Protein AF-0000000070552015 (afdb_homodimer)

Solvent-accessible surface area (backbone atoms only — not comparable to full-atom values): 17081 Å² total; per-residue (Å²): 136,85,77,78,70,86,67,58,88,32,48,50,52,71,67,56,37,51,50,48,53,64,68,47,62,56,29,39,39,27,28,49,36,72,95,73,20,24,38,51,44,77,40,58,57,32,58,40,73,91,78,48,32,37,33,35,71,44,55,74,62,53,70,65,40,52,22,45,71,73,41,35,40,26,18,40,25,37,62,54,74,56,49,62,53,89,99,48,88,52,50,35,23,41,36,32,38,33,36,27,40,45,44,76,55,77,54,63,74,57,40,56,53,52,50,49,54,39,41,59,75,72,47,92,45,70,68,58,43,54,53,46,47,74,73,41,47,90,64,46,34,45,35,38,30,44,61,74,44,75,49,25,34,53,44,71,75,118,135,87,77,79,70,85,67,58,88,31,48,50,50,71,68,57,36,50,51,48,53,64,67,48,63,56,30,39,39,28,29,48,38,70,95,72,21,23,38,50,45,78,39,60,57,32,58,40,73,92,76,49,32,39,34,36,71,42,56,75,62,55,71,67,41,53,21,44,72,74,42,34,39,26,17,40,26,37,64,54,74,55,50,62,51,91,98,48,89,52,50,36,23,40,35,31,39,32,35,27,41,46,44,76,55,76,55,64,74,58,39,54,52,52,49,48,54,40,42,58,75,70,46,92,43,70,68,57,44,53,53,45,47,73,71,42,48,91,65,46,34,45,34,36,29,45,62,74,45,76,51,26,34,52,43,70,76,115

pLDDT: mean 93.59, std 5.69, range [68.31, 98.88]

Structure (mmCIF, N/CA/C/O backbone):
data_AF-0000000070552015-model_v1
#
loop_
_entity.id
_entity.type
_entity.pdbx_description
1 polymer "Pyridoxamine 5'-phosphate oxidase family protein"
#
loop_
_atom_site.group_PDB
_atom_site.id
_atom_site.type_symbol
_atom_site.label_atom_id
_atom_site.label_alt_id
_atom_site.label_comp_id
_atom_site.label_asym_id
_atom_site.label_entity_id
_atom_site.label_seq_id
_atom_site.pdbx_PDB_ins_code
_atom_site.Cartn_x
_atom_site.Cartn_y
_atom_site.Cartn_z
_atom_site.occupancy
_atom_site.B_iso_or_equiv
_atom_site.auth_seq_id
_atom_site.auth_comp_id
_atom_site.auth_asym_id
_atom_site.auth_atom_id
_atom_site.pdbx_PDB_model_num
ATOM 1 N N . MET A 1 1 ? -17.578 6.605 -12.617 1 68.88 1 MET A N 1
ATOM 2 C CA . MET A 1 1 ? -18.078 6.316 -11.273 1 68.88 1 MET A CA 1
ATOM 3 C C . MET A 1 1 ? -17.312 5.16 -10.648 1 68.88 1 MET A C 1
ATOM 5 O O . MET A 1 1 ? -16.609 4.426 -11.344 1 68.88 1 MET A O 1
ATOM 9 N N . PH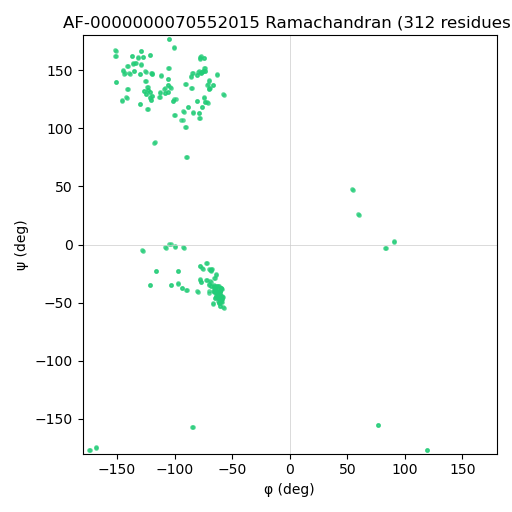E A 1 2 ? -17.141 5.137 -9.219 1 83.69 2 PHE A N 1
ATOM 10 C CA . PHE A 1 2 ? -16.438 4.09 -8.477 1 83.69 2 PHE A CA 1
ATOM 11 C C . PHE A 1 2 ? -17.266 2.801 -8.469 1 83.69 2 PHE A C 1
ATOM 13 O O . PHE A 1 2 ? -18.484 2.836 -8.312 1 83.69 2 PHE A O 1
ATOM 20 N N . ARG A 1 3 ? -16.719 1.767 -8.641 1 86.31 3 ARG A N 1
ATOM 21 C CA . ARG A 1 3 ? -17.344 0.46 -8.82 1 86.31 3 ARG A CA 1
ATOM 22 C C . ARG A 1 3 ? -17.891 -0.071 -7.492 1 86.31 3 ARG A C 1
ATOM 24 O O . ARG A 1 3 ? -17.344 0.226 -6.43 1 86.31 3 ARG A O 1
ATOM 31 N N . GLU A 1 4 ? -18.922 -0.879 -7.719 1 84.06 4 GLU A N 1
ATOM 32 C CA . GLU A 1 4 ? -19.359 -1.652 -6.562 1 84.06 4 GLU A CA 1
ATOM 33 C C . GLU A 1 4 ? -18.422 -2.818 -6.281 1 84.06 4 GLU A C 1
ATOM 35 O O . GLU A 1 4 ? -17.859 -3.412 -7.207 1 84.06 4 GLU A O 1
ATOM 40 N N . MET A 1 5 ? -18.359 -3.111 -4.984 1 86 5 MET A N 1
ATOM 41 C CA . MET A 1 5 ? -17.5 -4.227 -4.586 1 86 5 MET A CA 1
ATOM 42 C C . MET A 1 5 ? -18.094 -5.555 -5.047 1 86 5 MET A C 1
ATOM 44 O O . MET A 1 5 ? -19.266 -5.824 -4.828 1 86 5 MET A O 1
ATOM 48 N N . ARG A 1 6 ? -17.266 -6.449 -5.652 1 78.19 6 ARG A N 1
ATOM 49 C CA . ARG A 1 6 ? -17.719 -7.742 -6.168 1 78.19 6 ARG A CA 1
ATOM 50 C C . ARG A 1 6 ? -18.156 -8.664 -5.031 1 78.19 6 ARG A C 1
ATOM 52 O O . ARG A 1 6 ? -19.234 -9.242 -5.078 1 78.19 6 ARG A O 1
ATOM 59 N N . ARG A 1 7 ? -17.266 -8.812 -3.965 1 82.5 7 ARG A N 1
ATOM 60 C CA . ARG A 1 7 ? -17.578 -9.648 -2.811 1 82.5 7 ARG A CA 1
ATOM 61 C C . ARG A 1 7 ? -18.281 -8.836 -1.724 1 82.5 7 ARG A C 1
ATOM 63 O O . ARG A 1 7 ? -17.734 -8.633 -0.643 1 82.5 7 ARG A O 1
ATOM 70 N N . PHE A 1 8 ? -19.531 -8.516 -1.883 1 83.5 8 PHE A N 1
ATOM 71 C CA . PHE A 1 8 ? -20.266 -7.547 -1.072 1 83.5 8 PHE A CA 1
ATOM 72 C C . PHE A 1 8 ? -20.469 -8.07 0.344 1 83.5 8 PHE A C 1
ATOM 74 O O . PHE A 1 8 ? -20.594 -7.289 1.289 1 83.5 8 PHE A O 1
ATOM 81 N N . LYS A 1 9 ? -20.375 -9.336 0.481 1 83.94 9 LYS A N 1
ATOM 82 C CA . LYS A 1 9 ? -20.547 -9.906 1.812 1 83.94 9 LYS A CA 1
ATOM 83 C C . LYS A 1 9 ? -19.344 -9.602 2.703 1 83.94 9 LYS A C 1
ATOM 85 O O . LYS A 1 9 ? -19.438 -9.688 3.93 1 83.94 9 LYS A O 1
ATOM 90 N N . GLN A 1 10 ? -18.281 -9.203 2.078 1 89.81 10 GLN A N 1
ATOM 91 C CA . GLN A 1 10 ? -17.062 -8.906 2.812 1 89.81 10 GLN A CA 1
ATOM 92 C C . GLN A 1 10 ? -16.906 -7.402 3.043 1 89.81 10 GLN A C 1
ATOM 94 O O . GLN A 1 10 ? -15.961 -6.961 3.688 1 89.81 10 GLN A O 1
ATOM 99 N N . GLN A 1 11 ? -17.859 -6.664 2.508 1 93.38 11 GLN A N 1
ATOM 100 C CA . GLN A 1 11 ? -17.781 -5.219 2.691 1 93.38 11 GLN A CA 1
ATOM 101 C C . GLN A 1 11 ? -18.047 -4.836 4.145 1 93.38 11 GLN A C 1
ATOM 103 O O . GLN A 1 11 ? -18.984 -5.348 4.77 1 93.38 11 GLN A O 1
ATOM 108 N N . ILE A 1 12 ? -17.266 -4 4.648 1 94.69 12 ILE A N 1
ATOM 109 C CA . ILE A 1 12 ? -17.453 -3.547 6.02 1 94.69 12 ILE A CA 1
ATOM 110 C C . ILE A 1 12 ? -18.141 -2.186 6.02 1 94.69 12 ILE A C 1
ATOM 112 O O . ILE A 1 12 ? -18.25 -1.532 4.977 1 94.69 12 ILE A O 1
ATOM 116 N N . THR A 1 13 ? -18.578 -1.752 7.172 1 95.75 13 THR A N 1
ATOM 117 C CA . THR A 1 13 ? -19.344 -0.517 7.289 1 95.75 13 THR A CA 1
ATOM 118 C C . THR A 1 13 ? -18.438 0.7 7.199 1 95.75 13 THR A C 1
ATOM 120 O O . THR A 1 13 ? -17.219 0.585 7.398 1 95.75 13 THR A O 1
ATOM 123 N N . THR A 1 14 ? -19.062 1.817 6.922 1 96.12 14 THR A N 1
ATOM 124 C CA . THR A 1 14 ? -18.328 3.072 6.887 1 96.12 14 THR A CA 1
ATOM 125 C C . THR A 1 14 ? -17.672 3.357 8.234 1 96.12 14 THR A C 1
ATOM 127 O O . THR A 1 14 ? -16.547 3.859 8.297 1 96.12 14 THR A O 1
ATOM 130 N N . GLU A 1 15 ? -18.406 2.998 9.273 1 97.12 15 GLU A N 1
ATOM 131 C CA . GLU A 1 15 ? -17.875 3.221 10.617 1 97.12 15 GLU A CA 1
ATOM 132 C C . GLU A 1 15 ? -16.625 2.369 10.867 1 97.12 15 GLU A C 1
ATOM 134 O O . GLU A 1 15 ? -15.672 2.832 11.484 1 97.12 15 GLU A O 1
ATOM 139 N N . GLU A 1 16 ? -16.656 1.18 10.422 1 96.81 16 GLU A N 1
ATOM 140 C CA . GLU A 1 16 ? -15.492 0.305 10.539 1 96.81 16 GLU A CA 1
ATOM 141 C C . GLU A 1 16 ? -14.32 0.826 9.711 1 96.81 16 GLU A C 1
ATOM 143 O O . GLU A 1 16 ? -13.164 0.738 10.141 1 96.81 16 GLU A O 1
ATOM 148 N N . CYS A 1 17 ? -14.625 1.349 8.547 1 97.88 17 CYS A N 1
ATOM 149 C CA . CYS A 1 17 ? -13.594 1.96 7.727 1 97.88 17 CYS A CA 1
ATOM 150 C C . CYS A 1 17 ? -12.906 3.104 8.469 1 97.88 17 CYS A C 1
ATOM 152 O O . CYS A 1 17 ? -11.68 3.184 8.492 1 97.88 17 CYS A O 1
ATOM 154 N N . LYS A 1 18 ? -13.719 3.939 9.062 1 98.12 18 LYS A N 1
ATOM 155 C CA . LYS A 1 18 ? -13.195 5.082 9.805 1 98.12 18 LYS A CA 1
ATOM 156 C C . LYS A 1 18 ? -12.312 4.625 10.961 1 98.12 18 LYS A C 1
ATOM 158 O O . LYS A 1 18 ? -11.273 5.238 11.234 1 98.12 18 LYS A O 1
ATOM 163 N N . LYS A 1 19 ? -12.75 3.57 11.609 1 97.81 19 LYS A N 1
ATOM 164 C CA . LYS A 1 19 ? -11.969 3.023 12.711 1 97.81 19 LYS A CA 1
ATOM 165 C C . LYS A 1 19 ? -10.594 2.576 12.242 1 97.81 19 LYS A C 1
ATOM 167 O O . LYS A 1 19 ? -9.586 2.867 12.891 1 97.81 19 LYS A O 1
ATOM 172 N N . VAL A 1 20 ? -10.516 1.933 11.109 1 98.06 20 VAL A N 1
ATOM 173 C CA . VAL A 1 20 ? -9.25 1.477 10.547 1 98.06 20 VAL A CA 1
ATOM 174 C C . VAL A 1 20 ? -8.367 2.68 10.211 1 98.06 20 VAL A C 1
ATOM 176 O O . VAL A 1 20 ? -7.176 2.688 10.523 1 98.06 20 VAL A O 1
ATOM 179 N N . LEU A 1 21 ? -8.938 3.697 9.609 1 98.31 21 LEU A N 1
ATOM 180 C CA . LEU A 1 21 ? -8.195 4.902 9.25 1 98.31 21 LEU A CA 1
ATOM 181 C C . LEU A 1 21 ? -7.633 5.586 10.492 1 98.31 21 LEU A C 1
ATOM 183 O O . LEU A 1 21 ? -6.531 6.145 10.453 1 98.31 21 LEU A O 1
ATOM 187 N N . LYS A 1 22 ? -8.367 5.531 11.555 1 97.69 22 LYS A N 1
ATOM 188 C CA . LYS A 1 22 ? -7.949 6.199 12.781 1 97.69 22 LYS A CA 1
ATOM 189 C C . LYS A 1 22 ? -6.863 5.402 13.5 1 97.69 22 LYS A C 1
ATOM 191 O O . LYS A 1 22 ? -5.93 5.977 14.062 1 97.69 22 LYS A O 1
ATOM 196 N N . GLU A 1 23 ? -6.895 4.125 13.398 1 97.31 23 GLU A N 1
ATOM 197 C CA . GLU A 1 23 ? -6.055 3.271 14.234 1 97.31 23 GLU A CA 1
ATOM 198 C C . GLU A 1 23 ? -4.746 2.932 13.523 1 97.31 23 GLU A C 1
ATOM 200 O O . GLU A 1 23 ? -3.697 2.818 14.172 1 97.31 23 GLU A O 1
ATOM 205 N N . GLU A 1 24 ? -4.793 2.729 12.273 1 97.19 24 GLU A N 1
ATOM 206 C CA . GLU A 1 24 ? -3.6 2.279 11.562 1 97.19 24 GLU A CA 1
ATOM 207 C C . GLU A 1 24 ? -2.607 3.422 11.367 1 97.19 24 GLU A C 1
ATOM 209 O O . GLU A 1 24 ? -3.004 4.562 11.125 1 97.19 24 GLU A O 1
ATOM 214 N N . LYS A 1 25 ? -1.343 3.062 11.344 1 95.44 25 LYS A N 1
ATOM 215 C CA . LYS A 1 25 ? -0.289 4.074 11.367 1 95.44 25 LYS A CA 1
ATOM 216 C C . LYS A 1 25 ? 0.217 4.371 9.953 1 95.44 25 LYS A C 1
ATOM 218 O O . LYS A 1 25 ? 0.681 5.48 9.68 1 95.44 25 LYS A O 1
ATOM 223 N N . ARG A 1 26 ? 0.216 3.363 9.117 1 96.69 26 ARG A N 1
ATOM 224 C CA . ARG A 1 26 ? 0.77 3.531 7.777 1 96.69 26 ARG A CA 1
ATOM 225 C C . ARG A 1 26 ? -0.244 3.131 6.711 1 96.69 26 ARG A C 1
ATOM 227 O O . ARG A 1 26 ? -1.094 2.27 6.945 1 96.69 26 ARG A O 1
ATOM 234 N N . ALA A 1 27 ? -0.133 3.775 5.629 1 98.31 27 ALA A N 1
ATOM 235 C CA . ALA A 1 27 ? -0.976 3.49 4.469 1 98.31 27 ALA A CA 1
ATOM 236 C C . ALA A 1 27 ? -0.155 3.48 3.184 1 98.31 27 ALA A C 1
ATOM 238 O O . ALA A 1 27 ? 0.957 4.016 3.145 1 98.31 27 ALA A O 1
ATOM 239 N N . ALA A 1 28 ? -0.647 2.783 2.186 1 98.69 28 ALA A N 1
ATOM 240 C CA . ALA A 1 28 ? -0.115 2.896 0.83 1 98.69 28 ALA A CA 1
ATOM 241 C C . ALA A 1 28 ? -0.738 4.078 0.093 1 98.69 28 ALA A C 1
ATOM 243 O O . ALA A 1 28 ? -1.946 4.098 -0.151 1 98.69 28 ALA A O 1
ATOM 244 N N . PHE A 1 29 ? 0.048 5.039 -0.192 1 98.81 29 PHE A N 1
ATOM 245 C CA . PHE A 1 29 ? -0.381 6.211 -0.951 1 98.81 29 PHE A CA 1
ATOM 246 C C . PHE A 1 29 ? 0.024 6.082 -2.416 1 98.81 29 PHE A C 1
ATOM 248 O O . PHE A 1 29 ? 1.201 5.891 -2.725 1 98.81 29 PHE A O 1
ATOM 255 N N . SER A 1 30 ? -0.978 6.211 -3.287 1 98.75 30 SER A N 1
ATOM 256 C CA . SER A 1 30 ? -0.729 5.969 -4.703 1 98.75 30 SER A CA 1
ATOM 257 C C . SER A 1 30 ? -1.112 7.18 -5.547 1 98.75 30 SER A C 1
ATOM 259 O O . SER A 1 30 ? -2.193 7.746 -5.375 1 98.75 30 SER A O 1
ATOM 261 N N . VAL A 1 31 ? -0.254 7.52 -6.469 1 98.44 31 VAL A N 1
ATOM 262 C CA . VAL A 1 31 ? -0.446 8.586 -7.445 1 98.44 31 VAL A CA 1
ATOM 263 C C . VAL A 1 31 ? -0.156 8.055 -8.852 1 98.44 31 VAL A C 1
ATOM 265 O O . VAL A 1 31 ? 0.333 6.934 -9.008 1 98.44 31 VAL A O 1
ATOM 268 N N . ILE A 1 32 ? -0.588 8.883 -9.867 1 97.69 32 ILE A N 1
ATOM 269 C CA . ILE A 1 32 ? -0.128 8.586 -11.219 1 97.69 32 ILE A CA 1
ATOM 270 C C . ILE A 1 32 ? 1.305 9.078 -11.398 1 97.69 32 ILE A C 1
ATOM 272 O O . ILE A 1 32 ? 1.547 10.289 -11.445 1 97.69 32 ILE A O 1
ATOM 276 N N . GLY A 1 33 ? 2.213 8.109 -11.477 1 96.19 33 GLY A N 1
ATOM 277 C CA . GLY A 1 33 ? 3.625 8.445 -11.562 1 96.19 33 GLY A CA 1
ATOM 278 C C . GLY A 1 33 ? 4.086 8.75 -12.969 1 96.19 33 GLY A C 1
ATOM 279 O O . GLY A 1 33 ? 3.293 9.188 -13.812 1 96.19 33 GLY A O 1
ATOM 280 N N . ASP A 1 34 ? 5.379 8.594 -13.164 1 95.5 34 ASP A N 1
ATOM 281 C CA . ASP A 1 34 ? 5.996 8.891 -14.453 1 95.5 34 ASP A CA 1
ATOM 282 C C . ASP A 1 34 ? 5.734 7.773 -15.461 1 95.5 34 ASP A C 1
ATOM 284 O O . ASP A 1 34 ? 5.582 6.613 -15.078 1 95.5 34 ASP A O 1
ATOM 288 N N . GLU A 1 35 ? 5.621 8.148 -16.719 1 94.75 35 GLU A N 1
ATOM 289 C CA . GLU A 1 35 ? 5.613 7.238 -17.859 1 94.75 35 GLU A CA 1
ATOM 290 C C . GLU A 1 35 ? 4.457 6.246 -17.766 1 94.75 35 GLU A C 1
ATOM 292 O O . GLU A 1 35 ? 4.602 5.078 -18.141 1 94.75 35 GLU A O 1
ATOM 297 N N . GLY A 1 36 ? 3.432 6.641 -17.078 1 93.44 36 GLY A N 1
ATOM 298 C CA . GLY A 1 36 ? 2.217 5.84 -17.078 1 93.44 36 GLY A CA 1
ATOM 299 C C . GLY A 1 36 ? 2.18 4.809 -15.969 1 93.44 36 GLY A C 1
ATOM 300 O O . GLY A 1 36 ? 1.259 3.994 -15.898 1 93.44 36 GLY A O 1
ATOM 301 N N . TYR A 1 37 ? 3.189 4.805 -15.133 1 97.62 37 TYR A N 1
ATOM 302 C CA . TYR A 1 37 ? 3.189 3.896 -13.992 1 97.62 37 TYR A CA 1
ATOM 303 C C . TYR A 1 37 ? 2.449 4.504 -12.812 1 97.62 37 TYR A C 1
ATOM 305 O O . TYR A 1 37 ? 2.574 5.703 -12.539 1 97.62 37 TYR A O 1
ATOM 313 N N . PRO A 1 38 ? 1.606 3.67 -12.203 1 98.19 38 PRO A N 1
ATOM 314 C CA . PRO A 1 38 ? 1.27 4.117 -10.852 1 98.19 38 PRO A CA 1
ATOM 315 C C . PRO A 1 38 ? 2.48 4.148 -9.914 1 98.19 38 PRO A C 1
ATOM 317 O O . PRO A 1 38 ? 3.449 3.416 -10.133 1 98.19 38 PRO A O 1
ATOM 320 N N . TYR A 1 39 ? 2.488 5.055 -9.047 1 98.19 39 TYR A N 1
ATOM 321 C CA . TYR A 1 39 ? 3.553 5.199 -8.055 1 98.19 39 TYR A CA 1
ATOM 322 C C . TYR A 1 39 ? 2.992 5.164 -6.641 1 98.19 39 TYR A C 1
ATOM 324 O O . TYR A 1 39 ? 2.217 6.039 -6.25 1 98.19 39 TYR A O 1
ATOM 332 N N . THR A 1 40 ? 3.402 4.121 -5.875 1 98.56 40 THR A N 1
ATOM 333 C CA . THR A 1 40 ? 2.865 3.889 -4.539 1 98.56 40 THR A CA 1
ATOM 334 C C . THR A 1 40 ? 3.986 3.855 -3.504 1 98.56 40 THR A C 1
ATOM 336 O O . THR A 1 40 ? 4.992 3.166 -3.689 1 98.56 40 THR A O 1
ATO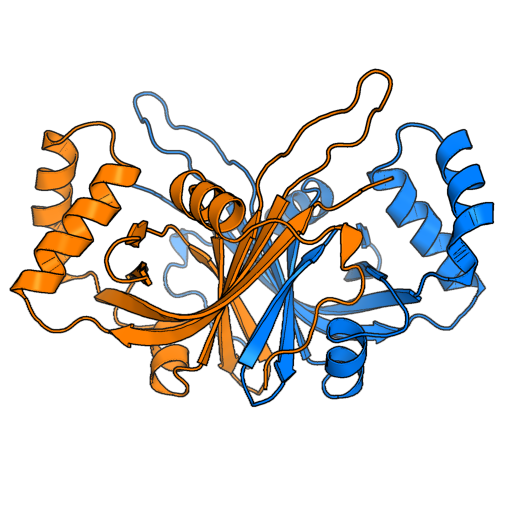M 339 N N . ILE A 1 41 ? 3.795 4.57 -2.389 1 97.69 41 ILE A N 1
ATOM 340 C CA . ILE A 1 41 ? 4.766 4.574 -1.3 1 97.69 41 ILE A CA 1
ATOM 341 C C . ILE A 1 41 ? 4.039 4.523 0.042 1 97.69 41 ILE A C 1
ATOM 343 O O . ILE A 1 41 ? 2.908 5 0.16 1 97.69 41 ILE A O 1
ATOM 347 N N . PRO A 1 42 ? 4.648 3.879 0.99 1 97.38 42 PRO A N 1
ATOM 348 C CA . PRO A 1 42 ? 4.051 3.955 2.324 1 97.38 42 PRO A CA 1
ATOM 349 C C . PRO A 1 42 ? 4.188 5.34 2.953 1 97.38 42 PRO A C 1
ATOM 351 O O . PRO A 1 42 ? 5.227 5.988 2.814 1 97.38 42 PRO A O 1
ATOM 354 N N . ILE A 1 43 ? 3.166 5.754 3.625 1 97.12 43 ILE A N 1
ATOM 355 C CA . ILE A 1 43 ? 3.211 7.055 4.281 1 97.12 43 ILE A CA 1
ATOM 356 C C . ILE A 1 43 ? 2.521 6.969 5.645 1 97.12 43 ILE A C 1
ATOM 358 O O . ILE A 1 43 ? 1.675 6.102 5.863 1 97.12 43 ILE A O 1
ATOM 362 N N . ASN A 1 44 ? 2.941 7.852 6.551 1 96.94 44 ASN A N 1
ATOM 363 C CA . ASN A 1 44 ? 2.131 8.156 7.727 1 96.94 44 ASN A CA 1
ATOM 364 C C . ASN A 1 44 ? 1 9.125 7.387 1 96.94 44 ASN A C 1
ATOM 366 O O . ASN A 1 44 ? 1.14 9.961 6.492 1 96.94 44 ASN A O 1
ATOM 370 N N . PHE A 1 45 ? -0.099 8.977 8.117 1 98.31 45 PHE A N 1
ATOM 371 C CA . PHE A 1 45 ? -1.242 9.812 7.773 1 98.31 45 PHE A CA 1
ATOM 372 C C . PHE A 1 45 ? -2.105 10.078 9 1 98.31 45 PHE A C 1
ATOM 374 O O . PHE A 1 45 ? -1.953 9.414 10.031 1 98.31 45 PHE A O 1
ATOM 381 N N . TYR A 1 46 ? -2.922 11.102 8.867 1 98.25 46 TYR A N 1
ATOM 382 C CA . TYR A 1 46 ? -3.922 11.469 9.867 1 98.25 46 TYR A CA 1
ATOM 383 C C . TYR A 1 46 ? -5.289 11.656 9.219 1 98.25 46 TYR A C 1
ATOM 385 O O . TYR A 1 46 ? -5.43 12.414 8.258 1 98.25 46 TYR A O 1
ATOM 393 N N . TYR A 1 47 ? -6.238 10.883 9.672 1 98.75 47 TYR A N 1
ATOM 394 C CA . TYR A 1 47 ? -7.609 11.008 9.195 1 98.75 47 TYR A CA 1
ATOM 395 C C . TYR A 1 47 ? -8.414 11.953 10.078 1 98.75 47 TYR A C 1
ATOM 397 O O . TYR A 1 47 ? -8.648 11.656 11.25 1 98.75 47 TYR A O 1
ATOM 405 N N . ASP A 1 48 ? -8.789 13.031 9.5 1 97.81 48 ASP A N 1
ATOM 406 C CA . ASP A 1 48 ? -9.68 13.977 10.172 1 97.81 48 ASP A CA 1
ATOM 407 C C . ASP A 1 48 ? -11.141 13.648 9.883 1 97.81 48 ASP A C 1
ATOM 409 O O . ASP A 1 48 ? -11.68 14.023 8.844 1 97.81 48 ASP A O 1
ATOM 413 N N . GLU A 1 49 ? -11.766 13.039 10.797 1 96.06 49 GLU A N 1
ATOM 414 C CA . GLU A 1 49 ? -13.133 12.555 10.609 1 96.06 49 GLU A CA 1
ATOM 415 C C . GLU A 1 49 ? -14.109 13.711 10.43 1 96.06 49 GLU A C 1
ATOM 417 O O . GLU A 1 49 ? -15.062 13.609 9.648 1 96.06 49 GLU A O 1
ATOM 422 N N . ALA A 1 50 ? -13.875 14.805 11.156 1 94.75 50 ALA A N 1
ATOM 423 C CA . ALA A 1 50 ? -14.805 15.93 11.133 1 94.75 50 ALA A CA 1
ATOM 424 C C . ALA A 1 50 ? -14.945 16.5 9.719 1 94.75 50 ALA A C 1
ATOM 426 O O . ALA A 1 50 ? -16.047 16.797 9.266 1 94.75 50 ALA A O 1
ATOM 427 N N . ASP A 1 51 ? -13.891 16.547 8.961 1 94.75 51 ASP A N 1
ATOM 428 C CA . ASP A 1 51 ? -13.898 17.141 7.629 1 94.75 51 ASP A CA 1
ATOM 429 C C . ASP A 1 51 ? -13.82 16.062 6.547 1 94.75 51 ASP A C 1
ATOM 431 O O . ASP A 1 51 ? -13.898 16.375 5.355 1 94.75 51 ASP A O 1
ATOM 435 N N . ASN A 1 52 ? -13.695 14.805 6.957 1 97.25 52 ASN A N 1
ATOM 436 C CA . ASN A 1 52 ? -13.523 13.695 6.027 1 97.25 52 ASN A CA 1
ATOM 437 C C . ASN A 1 52 ? -12.344 13.914 5.09 1 97.25 52 ASN A C 1
ATOM 439 O O . ASN A 1 52 ? -12.484 13.789 3.871 1 97.25 52 ASN A O 1
ATOM 443 N N . ILE A 1 53 ? -11.227 14.32 5.695 1 98.56 53 ILE A N 1
ATOM 444 C CA . ILE A 1 53 ? -9.984 14.609 4.984 1 98.56 53 ILE A CA 1
ATOM 445 C C . ILE A 1 53 ? -8.844 13.789 5.578 1 98.56 53 ILE A C 1
ATOM 447 O O . ILE A 1 53 ? -8.773 13.602 6.793 1 98.56 53 ILE A O 1
ATOM 451 N N . ILE A 1 54 ? -8.008 13.312 4.738 1 98.81 54 ILE A N 1
ATOM 452 C CA . ILE A 1 54 ? -6.797 12.641 5.18 1 98.81 54 ILE A CA 1
ATOM 453 C C . ILE A 1 54 ? -5.586 13.547 4.953 1 98.81 54 ILE A C 1
ATOM 455 O O . ILE A 1 54 ? -5.402 14.07 3.855 1 98.81 54 ILE A O 1
ATOM 459 N N . TYR A 1 55 ? -4.758 13.68 5.984 1 98.56 55 TYR A N 1
ATOM 460 C CA . TYR A 1 55 ? -3.561 14.508 5.902 1 98.56 55 TYR A CA 1
ATOM 461 C C . TYR A 1 55 ? -2.303 13.648 5.953 1 98.56 55 TYR A C 1
ATOM 463 O O . TYR A 1 55 ? -2.26 12.641 6.66 1 98.56 55 TYR A O 1
ATOM 471 N N . PHE A 1 56 ? -1.33 14.07 5.242 1 98.06 56 PHE A N 1
ATOM 472 C CA . PHE A 1 56 ? 0.011 13.508 5.336 1 98.06 56 PHE A CA 1
ATOM 473 C C . PHE A 1 56 ? 1.064 14.555 4.996 1 98.06 56 PHE A C 1
ATOM 475 O O . PHE A 1 56 ? 0.738 15.625 4.48 1 98.06 56 PHE A O 1
ATOM 482 N N . HIS A 1 57 ? 2.328 14.242 5.309 1 95.81 57 HIS A N 1
ATOM 483 C CA . HIS A 1 57 ? 3.395 15.203 5.035 1 95.81 57 HIS A CA 1
ATOM 484 C C . HIS A 1 57 ? 4.441 14.609 4.098 1 95.81 57 HIS A C 1
ATOM 486 O O . HIS A 1 57 ? 4.48 13.398 3.893 1 95.81 57 HIS A O 1
ATOM 492 N N . GLY A 1 58 ? 5.227 15.453 3.539 1 92.94 58 GLY A N 1
ATOM 493 C CA . GLY A 1 58 ? 6.332 15.078 2.674 1 92.94 58 GLY A CA 1
ATOM 494 C C . GLY A 1 58 ? 7.188 16.25 2.254 1 92.94 58 GLY A C 1
ATOM 495 O O . GLY A 1 58 ? 6.996 17.375 2.74 1 92.94 58 GLY A O 1
ATOM 496 N N . ALA A 1 59 ? 8.117 15.914 1.43 1 90.06 59 ALA A N 1
ATOM 497 C CA . ALA A 1 59 ? 9 16.953 0.898 1 90.06 59 ALA A CA 1
ATOM 498 C C . ALA A 1 59 ? 8.281 17.797 -0.157 1 90.06 59 ALA A C 1
ATOM 500 O O . ALA A 1 59 ? 7.305 17.344 -0.757 1 90.06 59 ALA A O 1
ATOM 501 N N . LYS A 1 60 ? 8.773 18.922 -0.414 1 89.94 60 LYS A N 1
ATOM 502 C CA . LYS A 1 60 ? 8.219 19.828 -1.407 1 89.94 60 LYS A CA 1
ATOM 503 C C . LYS A 1 60 ? 8.602 19.406 -2.822 1 89.94 60 LYS A C 1
ATOM 505 O O . LYS A 1 60 ? 7.984 19.844 -3.795 1 89.94 60 LYS A O 1
ATOM 510 N N . GLU A 1 61 ? 9.594 18.625 -2.871 1 90.44 61 GLU A N 1
ATOM 511 C CA . GLU A 1 61 ? 10.109 18.172 -4.16 1 90.44 61 GLU A CA 1
ATOM 512 C C . GLU A 1 61 ? 10.211 16.656 -4.223 1 90.44 61 GLU A C 1
ATOM 514 O O . GLU A 1 61 ? 10.281 15.992 -3.188 1 90.44 61 GLU A O 1
ATOM 519 N N . GLY A 1 62 ? 10.281 16.234 -5.5 1 92.12 62 GLY A N 1
ATOM 520 C CA . GLY A 1 62 ? 10.453 14.797 -5.703 1 92.12 62 GLY A CA 1
ATOM 521 C C . GLY A 1 62 ? 9.312 14.172 -6.488 1 92.12 62 GLY A C 1
ATOM 522 O O . GLY A 1 62 ? 8.391 14.867 -6.922 1 92.12 62 GLY A O 1
ATOM 523 N N . HIS A 1 63 ? 9.43 12.867 -6.613 1 92.81 63 HIS A N 1
ATOM 524 C CA . HIS A 1 63 ? 8.516 12.117 -7.461 1 92.81 63 HIS A CA 1
ATOM 525 C C . HIS A 1 63 ? 7.07 12.289 -6.992 1 92.81 63 HIS A C 1
ATOM 527 O O . HIS A 1 63 ? 6.184 12.586 -7.793 1 92.81 63 HIS A O 1
ATOM 533 N N . LYS A 1 64 ? 6.879 12.117 -5.734 1 93.5 64 LYS A N 1
ATOM 534 C CA . LYS A 1 64 ? 5.539 12.227 -5.16 1 93.5 64 LYS A CA 1
ATOM 535 C C . LYS A 1 64 ? 4.961 13.625 -5.383 1 93.5 64 LYS A C 1
ATOM 537 O O . LYS A 1 64 ? 3.83 13.766 -5.855 1 93.5 64 LYS A O 1
ATOM 542 N N . ALA A 1 65 ? 5.691 14.609 -5.004 1 93.19 65 ALA A N 1
ATOM 543 C CA . ALA A 1 65 ? 5.25 15.992 -5.156 1 93.19 65 ALA A CA 1
ATOM 544 C C . ALA A 1 65 ? 4.961 16.312 -6.617 1 93.19 65 ALA A C 1
ATOM 546 O O . ALA A 1 65 ? 3.945 16.938 -6.93 1 93.19 65 ALA A O 1
ATOM 547 N N . ASP A 1 66 ? 5.816 15.914 -7.523 1 95.12 66 ASP A N 1
ATOM 548 C CA . ASP A 1 66 ? 5.629 16.141 -8.953 1 95.12 66 ASP A CA 1
ATOM 549 C C . ASP A 1 66 ? 4.348 15.477 -9.453 1 95.12 66 ASP A C 1
ATOM 551 O O . ASP A 1 66 ? 3.598 16.078 -10.227 1 95.12 66 ASP A O 1
ATOM 555 N N . ALA A 1 67 ? 4.16 14.266 -9.031 1 96.06 67 ALA A N 1
ATOM 556 C CA . ALA A 1 67 ? 2.99 13.508 -9.461 1 96.06 67 ALA A CA 1
ATOM 557 C C . ALA A 1 67 ? 1.7 14.18 -9 1 96.06 67 ALA A C 1
ATOM 559 O O . ALA A 1 67 ? 0.755 14.32 -9.781 1 96.06 67 ALA A O 1
ATOM 560 N N . VAL A 1 68 ? 1.671 14.578 -7.738 1 96 68 VAL A N 1
ATOM 561 C CA . VAL A 1 68 ? 0.509 15.242 -7.156 1 96 68 VAL A CA 1
ATOM 562 C C . VAL A 1 68 ? 0.202 16.531 -7.926 1 96 68 VAL A C 1
ATOM 564 O O . VAL A 1 68 ? -0.964 16.859 -8.156 1 96 68 VAL A O 1
ATOM 567 N N . ASN A 1 69 ? 1.234 17.203 -8.312 1 94.56 69 ASN A N 1
ATOM 568 C CA . ASN A 1 69 ? 1.062 18.438 -9.055 1 94.56 69 ASN A CA 1
ATOM 569 C C . ASN A 1 69 ? 0.506 18.188 -10.453 1 94.56 69 ASN A C 1
ATOM 571 O O . ASN A 1 69 ? -0.246 19 -10.992 1 94.56 69 ASN A O 1
ATOM 575 N N . ARG A 1 70 ? 0.822 17.109 -11.016 1 96.31 70 ARG A N 1
ATOM 576 C CA . ARG A 1 70 ? 0.389 16.766 -12.359 1 96.31 70 ARG A CA 1
ATOM 577 C C . ARG A 1 70 ? -1.037 16.219 -12.359 1 96.31 70 ARG A C 1
ATOM 579 O O . ARG A 1 70 ? -1.808 16.484 -13.281 1 96.31 70 ARG A O 1
ATOM 586 N N . CYS A 1 71 ? -1.381 15.445 -11.438 1 97.5 71 CYS A N 1
ATOM 587 C CA . CYS A 1 71 ? -2.693 14.82 -11.305 1 97.5 71 CYS A CA 1
ATOM 588 C C . CYS A 1 71 ? -3.082 14.68 -9.836 1 97.5 71 CYS A C 1
ATOM 590 O O . CYS A 1 71 ? -2.379 14.023 -9.062 1 97.5 71 CYS A O 1
ATOM 592 N N . ASP A 1 72 ? -4.18 15.219 -9.484 1 98.06 72 ASP A N 1
ATOM 593 C CA . ASP A 1 72 ? -4.535 15.266 -8.07 1 98.06 72 ASP A CA 1
ATOM 594 C C . ASP A 1 72 ? -5.371 14.047 -7.668 1 98.06 72 ASP A C 1
ATOM 596 O O . ASP A 1 72 ? -5.789 13.93 -6.516 1 98.06 72 ASP A O 1
ATOM 600 N N . LYS A 1 73 ? -5.734 13.133 -8.625 1 98.31 73 LYS A N 1
ATOM 601 C CA . LYS A 1 73 ? -6.461 11.906 -8.328 1 98.31 73 LYS A CA 1
ATOM 602 C C . LYS A 1 73 ? -5.559 10.883 -7.641 1 98.31 73 LYS A C 1
ATOM 604 O O . LYS A 1 73 ? -4.535 10.484 -8.195 1 98.31 73 LYS A O 1
ATOM 609 N N . VAL A 1 74 ? -5.949 10.453 -6.469 1 98.75 74 VAL A N 1
ATOM 610 C CA . VAL A 1 74 ? -5.078 9.578 -5.695 1 98.75 74 VAL A CA 1
ATOM 611 C C . VAL A 1 74 ? -5.898 8.445 -5.078 1 98.75 74 VAL A C 1
ATOM 613 O O . VAL A 1 74 ? -7.129 8.508 -5.055 1 98.75 74 VAL A O 1
ATOM 616 N N . CYS A 1 75 ? -5.223 7.441 -4.688 1 98.81 75 CYS A N 1
ATOM 617 C CA . CYS A 1 75 ? -5.746 6.316 -3.92 1 98.81 75 CYS A CA 1
ATOM 618 C C . CYS A 1 75 ? -4.926 6.086 -2.656 1 98.81 75 CYS A C 1
ATOM 620 O O . CYS A 1 75 ? -3.693 6.156 -2.691 1 98.81 75 CYS A O 1
ATOM 622 N N . LEU A 1 76 ? -5.52 5.941 -1.562 1 98.88 76 LEU A N 1
ATOM 623 C CA . LEU A 1 76 ? -4.887 5.566 -0.302 1 98.88 76 LEU A CA 1
ATOM 624 C C . LEU A 1 76 ? -5.48 4.273 0.245 1 98.88 76 LEU A C 1
ATOM 626 O O . LEU A 1 76 ? -6.699 4.164 0.398 1 98.88 76 LEU A O 1
ATOM 630 N N . THR A 1 77 ? -4.68 3.293 0.499 1 98.81 77 THR A N 1
ATOM 631 C CA . THR A 1 77 ? -5.117 1.99 0.987 1 98.81 77 THR A CA 1
ATOM 632 C C . THR A 1 77 ? -4.461 1.664 2.324 1 98.81 77 THR A C 1
ATOM 634 O O . THR A 1 77 ? -3.25 1.833 2.484 1 98.81 77 THR A O 1
ATOM 637 N N . VAL A 1 78 ? -5.23 1.27 3.236 1 98.44 78 VAL A N 1
ATOM 638 C CA . VAL A 1 78 ? -4.746 0.864 4.551 1 98.44 78 VAL A CA 1
ATOM 639 C C . VAL A 1 78 ? -5.336 -0.493 4.926 1 98.44 78 VAL A C 1
ATOM 641 O O . VAL A 1 78 ? -6.43 -0.849 4.469 1 98.44 78 VAL A O 1
ATOM 644 N N . TRP A 1 79 ? -4.586 -1.29 5.656 1 97.56 79 TRP A N 1
ATOM 645 C CA . TRP A 1 79 ? -5.121 -2.549 6.164 1 97.56 79 TRP A CA 1
ATOM 646 C C . TRP A 1 79 ? -4.559 -2.861 7.547 1 97.56 79 TRP A C 1
ATOM 648 O O . TRP A 1 79 ? -3.455 -2.43 7.887 1 97.56 79 TRP A O 1
ATOM 658 N N . ASN A 1 80 ? -5.324 -3.525 8.312 1 96.62 80 ASN A N 1
ATOM 659 C CA . ASN A 1 80 ? -4.895 -3.912 9.656 1 96.62 80 ASN A CA 1
ATOM 660 C C . ASN A 1 80 ? -4.531 -5.395 9.727 1 96.62 80 ASN A C 1
ATOM 662 O O . ASN A 1 80 ? -4.523 -6.082 8.703 1 96.62 80 ASN A O 1
ATOM 666 N N . GLN A 1 81 ? -4.078 -5.781 10.883 1 92.12 81 GLN A N 1
ATOM 667 C CA . GLN A 1 81 ? -3.67 -7.172 11.055 1 92.12 81 GLN A CA 1
ATOM 668 C C . GLN A 1 81 ? -4.883 -8.102 11.094 1 92.12 81 GLN A C 1
ATOM 670 O O . GLN A 1 81 ? -4.793 -9.266 10.695 1 92.12 81 GLN A O 1
ATOM 675 N N . GLY A 1 82 ? -5.957 -7.613 11.562 1 93.81 82 GLY A N 1
ATOM 676 C CA . GLY A 1 82 ? -7.172 -8.406 11.656 1 93.81 82 GLY A CA 1
ATOM 677 C C . GLY A 1 82 ? -7.16 -9.383 12.82 1 93.81 82 GLY A C 1
ATOM 678 O O . GLY A 1 82 ? -6.617 -9.086 13.883 1 93.81 82 GLY A O 1
ATOM 679 N N . PHE A 1 83 ? -7.945 -10.43 12.68 1 92.62 83 PHE A N 1
ATOM 680 C CA . PHE A 1 83 ? -8.109 -11.414 13.742 1 92.62 83 PHE A CA 1
ATOM 681 C C . PHE A 1 83 ? -7.957 -12.836 13.195 1 92.62 83 PHE A C 1
ATOM 683 O O . PHE A 1 83 ? -7.957 -13.039 11.984 1 92.62 83 PHE A O 1
ATOM 690 N N . LYS A 1 84 ? -7.703 -13.75 14.133 1 92.12 84 LYS A N 1
ATOM 691 C CA . LYS A 1 84 ? -7.688 -15.18 13.828 1 92.12 84 LYS A CA 1
ATOM 692 C C . LYS A 1 84 ? -8.898 -15.883 14.43 1 92.12 84 LYS A C 1
ATOM 694 O O . LYS A 1 84 ? -9.211 -15.695 15.602 1 92.12 84 LYS A O 1
ATOM 699 N N . LYS A 1 85 ? -9.539 -16.656 13.531 1 90.56 85 LYS A N 1
ATOM 700 C CA . LYS A 1 85 ? -10.617 -17.5 14.055 1 90.56 85 LYS A CA 1
ATOM 701 C C . LYS A 1 85 ? -10.062 -18.672 14.852 1 90.56 85 LYS A C 1
ATOM 703 O O . LYS A 1 85 ? -8.977 -19.172 14.555 1 90.56 85 LYS A O 1
ATOM 708 N N . GLU A 1 86 ? -10.875 -19.031 15.812 1 90.38 86 GLU A N 1
ATOM 709 C CA . GLU A 1 86 ? -10.453 -20.172 16.625 1 90.38 86 GLU A CA 1
ATOM 710 C C . GLU A 1 86 ? -10.211 -21.406 15.758 1 90.38 86 GLU A C 1
ATOM 712 O O . GLU A 1 86 ? -11.055 -21.766 14.938 1 90.38 86 GLU A O 1
ATOM 717 N N . GLY A 1 87 ? -9.031 -22.031 15.922 1 88.44 87 GLY A N 1
ATOM 718 C CA . GLY A 1 87 ? -8.711 -23.25 15.188 1 88.44 87 GLY A CA 1
ATOM 719 C C . GLY A 1 87 ? -8.188 -22.969 13.789 1 88.44 87 GLY A C 1
ATOM 720 O O . GLY A 1 87 ? -7.863 -23.906 13.055 1 88.44 87 GLY A O 1
ATOM 721 N N . HIS A 1 88 ? -8.18 -21.672 13.484 1 87.88 88 HIS A N 1
ATOM 722 C CA . HIS A 1 88 ? -7.695 -21.297 12.164 1 87.88 88 HIS A CA 1
ATOM 723 C C . HIS A 1 88 ? -6.305 -20.672 12.242 1 87.88 88 HIS A C 1
ATOM 725 O O . HIS A 1 88 ? -5.93 -20.109 13.273 1 87.88 88 HIS A O 1
ATOM 731 N N . TRP A 1 89 ? -5.566 -20.828 11.195 1 87.31 89 TRP A N 1
ATOM 732 C CA . TRP A 1 89 ? -4.199 -20.312 11.211 1 87.31 89 TRP A CA 1
ATOM 733 C C . TRP A 1 89 ? -4.125 -18.938 10.547 1 87.31 89 TRP A C 1
ATOM 735 O O . TRP A 1 89 ? -3.199 -18.172 10.812 1 87.31 89 TRP A O 1
ATOM 745 N N . GLU A 1 90 ? -5.133 -18.688 9.68 1 88.88 90 GLU A N 1
ATOM 746 C CA . GLU A 1 90 ? -5.027 -17.5 8.844 1 88.88 90 GLU A CA 1
ATOM 747 C C . GLU A 1 90 ? -5.559 -16.266 9.57 1 88.88 90 GLU A C 1
ATOM 749 O O . GLU A 1 90 ? -6.52 -16.359 10.336 1 88.88 90 GLU A O 1
ATOM 754 N N . TRP A 1 91 ? -4.91 -15.18 9.312 1 90.25 91 TRP A N 1
ATOM 755 C CA . TRP A 1 91 ? -5.418 -13.883 9.758 1 90.25 91 TRP A CA 1
ATOM 756 C C . TRP A 1 91 ? -6.441 -13.328 8.773 1 90.25 91 TRP A C 1
ATOM 758 O O . TRP A 1 91 ? -6.359 -13.586 7.57 1 90.25 91 TRP A O 1
ATOM 768 N N . ASN A 1 92 ? -7.383 -12.617 9.336 1 92.94 92 ASN A N 1
ATOM 769 C CA . ASN A 1 92 ? -8.414 -11.945 8.547 1 92.94 92 ASN A CA 1
ATOM 770 C C . ASN A 1 92 ? -8.344 -10.43 8.703 1 92.94 92 ASN A C 1
ATOM 772 O O . ASN A 1 92 ? -9.031 -9.859 9.555 1 92.94 92 ASN A O 1
ATOM 776 N N . PRO A 1 93 ? -7.562 -9.844 7.875 1 95.25 93 PRO A N 1
ATOM 777 C CA . PRO A 1 93 ? -7.426 -8.383 7.973 1 95.25 93 PRO A CA 1
ATOM 778 C C . PRO A 1 93 ? -8.602 -7.637 7.352 1 95.25 93 PRO A C 1
ATOM 780 O O . PRO A 1 93 ? -9.383 -8.219 6.598 1 95.25 93 PRO A O 1
ATOM 783 N N . THR A 1 94 ? -8.695 -6.402 7.781 1 96.94 94 THR A N 1
ATOM 784 C CA . THR A 1 94 ? -9.586 -5.453 7.117 1 96.94 94 THR A CA 1
ATOM 785 C C . THR A 1 94 ? -8.781 -4.41 6.348 1 96.94 94 THR A C 1
ATOM 787 O O . THR A 1 94 ? -7.758 -3.924 6.832 1 96.94 94 THR A O 1
ATOM 790 N N . SER A 1 95 ? -9.227 -4.219 5.172 1 97.81 95 SER A N 1
ATOM 791 C CA . SER A 1 95 ? -8.586 -3.191 4.359 1 97.81 95 SER A CA 1
ATOM 792 C C . SER A 1 95 ? -9.57 -2.1 3.963 1 97.81 95 SER A C 1
ATOM 794 O O . SER A 1 95 ? -10.773 -2.352 3.865 1 97.81 95 SER A O 1
ATOM 796 N N . VAL A 1 96 ? -9.094 -0.906 3.842 1 98.5 96 VAL A N 1
ATOM 797 C CA . VAL A 1 96 ? -9.875 0.249 3.408 1 98.5 96 VAL A CA 1
ATOM 798 C C . VAL A 1 96 ? -9.203 0.9 2.201 1 98.5 96 VAL A C 1
ATOM 800 O O . VAL A 1 96 ? -7.996 1.158 2.215 1 98.5 96 VAL A O 1
ATOM 803 N N . VAL A 1 97 ? -9.969 1.125 1.153 1 98.38 97 VAL A N 1
ATOM 804 C CA . VAL A 1 97 ? -9.508 1.819 -0.045 1 98.38 97 VAL A CA 1
ATOM 805 C C . VAL A 1 97 ? -10.234 3.158 -0.175 1 98.38 97 VAL A C 1
ATOM 807 O O . VAL A 1 97 ? -11.461 3.211 -0.174 1 98.38 97 VAL A O 1
ATOM 810 N N . VAL A 1 98 ? -9.422 4.164 -0.31 1 98.62 98 VAL A N 1
ATOM 811 C CA . VAL A 1 98 ? -9.945 5.52 -0.421 1 98.62 98 VAL A CA 1
ATOM 812 C C . VAL A 1 98 ? -9.523 6.129 -1.756 1 98.62 98 VAL A C 1
ATOM 814 O O . VAL A 1 98 ? -8.352 6.086 -2.121 1 98.62 98 VAL A O 1
ATOM 817 N N . PHE A 1 99 ? -10.5 6.629 -2.471 1 98.56 99 PHE A N 1
ATOM 818 C CA . PHE A 1 99 ? -10.234 7.48 -3.627 1 98.56 99 PHE A CA 1
ATOM 819 C C . PHE A 1 99 ? -10.531 8.938 -3.305 1 98.56 99 PHE A C 1
ATOM 821 O O . PHE A 1 99 ? -11.523 9.242 -2.643 1 98.56 99 PHE A O 1
ATOM 828 N N . GLY A 1 100 ? -9.648 9.789 -3.752 1 98.56 100 GLY A N 1
ATOM 829 C CA . GLY A 1 100 ? -9.867 11.203 -3.486 1 98.56 100 GLY A CA 1
ATOM 830 C C . GLY A 1 100 ? -8.953 12.109 -4.289 1 98.56 100 GLY A C 1
ATOM 831 O O . GLY A 1 100 ? -8.227 11.648 -5.164 1 98.56 100 GLY A O 1
ATOM 832 N N . LYS A 1 101 ? -9.047 13.406 -3.994 1 98.56 101 LYS A N 1
ATOM 833 C CA . LYS A 1 101 ? -8.211 14.43 -4.609 1 98.56 101 LYS A CA 1
ATOM 834 C C . LYS A 1 101 ? -7.266 15.055 -3.59 1 98.56 101 LYS A C 1
ATOM 836 O O . LYS A 1 101 ? -7.688 15.43 -2.494 1 98.56 101 LYS A O 1
ATOM 841 N N . VAL A 1 102 ? -5.996 15.141 -3.961 1 98.62 102 VAL A N 1
ATOM 842 C CA . VAL A 1 102 ? -4.973 15.625 -3.041 1 98.62 102 VAL A CA 1
ATOM 843 C C . VAL A 1 102 ? -4.555 17.047 -3.438 1 98.62 102 VAL A C 1
ATOM 845 O O . VAL A 1 102 ? -4.465 17.359 -4.625 1 98.62 102 VAL A O 1
ATOM 848 N N . LYS A 1 103 ? -4.312 17.875 -2.51 1 97.12 103 LYS A N 1
ATOM 849 C CA . LYS A 1 103 ? -3.77 19.219 -2.717 1 97.12 103 LYS A CA 1
ATOM 850 C C . LYS A 1 103 ? -2.809 19.594 -1.593 1 97.12 103 LYS A C 1
ATOM 852 O O . LYS A 1 103 ? -2.982 19.172 -0.449 1 97.12 103 LYS A O 1
ATOM 857 N N . PRO A 1 104 ? -1.798 20.375 -1.944 1 96.44 104 PRO A N 1
ATOM 858 C CA . PRO A 1 104 ? -0.968 20.922 -0.867 1 96.44 104 PRO A CA 1
ATOM 859 C C . PRO A 1 104 ? -1.723 21.922 0.014 1 96.44 104 PRO A C 1
ATOM 861 O O . PRO A 1 104 ? -2.539 22.688 -0.486 1 96.44 104 PRO A O 1
ATOM 864 N N . VAL A 1 105 ? -1.494 21.781 1.304 1 96.38 105 VAL A N 1
ATOM 865 C CA . VAL A 1 105 ? -2.074 22.75 2.23 1 96.38 105 VAL A CA 1
ATOM 866 C C . VAL A 1 105 ? -1.219 24.016 2.258 1 96.38 105 VAL A C 1
ATOM 868 O O . VAL A 1 105 ? -0.028 23.953 2.572 1 96.38 105 VAL A O 1
ATOM 871 N N . THR A 1 106 ? -1.817 25.172 1.979 1 92.62 106 THR A N 1
ATOM 872 C CA . THR A 1 106 ? -1.042 26.391 1.857 1 92.62 106 THR A CA 1
ATOM 873 C C . THR A 1 106 ? -1.428 27.391 2.949 1 92.62 106 THR A C 1
ATOM 875 O O . THR A 1 106 ? -0.659 28.297 3.27 1 92.62 106 THR A O 1
ATOM 878 N N . GLU A 1 107 ? -2.635 27.266 3.512 1 92.94 107 GLU A N 1
ATOM 879 C CA . GLU A 1 107 ? -3.057 28.172 4.582 1 92.94 107 GLU A CA 1
ATOM 880 C C . GLU A 1 107 ? -2.297 27.875 5.875 1 92.94 107 GLU A C 1
ATOM 882 O O . GLU A 1 107 ? -2.438 26.797 6.457 1 92.94 107 GLU A O 1
ATOM 887 N N . ASN A 1 108 ? -1.641 28.859 6.359 1 89.38 108 ASN A N 1
ATOM 888 C CA . ASN A 1 108 ? -0.711 28.688 7.469 1 89.38 108 ASN A CA 1
ATOM 889 C C . ASN A 1 108 ? -1.418 28.156 8.719 1 89.38 108 ASN A C 1
ATOM 891 O O . ASN A 1 108 ? -0.917 27.25 9.383 1 89.38 108 ASN A O 1
ATOM 895 N N . ASN A 1 109 ? -2.551 28.781 9.078 1 90.81 109 ASN A N 1
ATOM 896 C CA . ASN A 1 109 ? -3.248 28.359 10.289 1 90.81 109 ASN A CA 1
ATOM 897 C C . ASN A 1 109 ? -3.695 26.906 10.203 1 90.81 109 ASN A C 1
ATOM 899 O O . ASN A 1 109 ? -3.547 26.141 11.164 1 90.81 109 ASN A O 1
ATOM 903 N N . ILE A 1 110 ? -4.156 26.484 9.078 1 92.44 110 ILE A N 1
ATOM 904 C CA . ILE A 1 110 ? -4.586 25.094 8.859 1 92.44 110 ILE A CA 1
ATOM 905 C C . ILE A 1 110 ? -3.371 24.172 8.844 1 92.44 110 ILE A C 1
ATOM 907 O O . ILE A 1 110 ? -3.391 23.109 9.461 1 92.44 110 ILE A O 1
ATOM 911 N N . PHE A 1 111 ? -2.359 24.672 8.227 1 94.25 111 PHE A N 1
ATOM 912 C CA . PHE A 1 111 ? -1.129 23.891 8.094 1 94.25 111 PHE A CA 1
ATOM 913 C C . PHE A 1 111 ? -0.587 23.5 9.461 1 94.25 111 PHE A C 1
ATOM 915 O O . PHE A 1 111 ? -0.409 22.312 9.75 1 94.25 111 PHE A O 1
ATOM 922 N N . GLU A 1 112 ? -0.387 24.438 10.328 1 92.94 112 GLU A N 1
ATOM 923 C CA . GLU A 1 112 ? 0.225 24.188 11.633 1 92.94 112 GLU A CA 1
ATOM 924 C C . GLU A 1 112 ? -0.662 23.281 12.492 1 92.94 112 GLU A C 1
ATOM 926 O O . GLU A 1 112 ? -0.173 22.359 13.141 1 92.94 112 GLU A O 1
ATOM 931 N N . ASP A 1 113 ? -1.882 23.625 12.484 1 95.19 113 ASP A N 1
ATOM 932 C CA . ASP A 1 113 ? -2.826 22.875 13.297 1 95.19 113 ASP A CA 1
ATOM 933 C C . ASP A 1 113 ? -2.885 21.406 12.859 1 95.19 113 ASP A C 1
ATOM 935 O O . ASP A 1 113 ? -2.795 20.5 13.688 1 95.19 113 ASP A O 1
ATOM 939 N N . ARG A 1 114 ? -3.059 21.141 11.57 1 96.5 114 ARG A N 1
ATOM 940 C CA . ARG A 1 114 ? -3.193 19.781 11.055 1 96.5 114 ARG A CA 1
ATOM 941 C C . ARG A 1 114 ? -1.869 19.031 11.141 1 96.5 114 ARG A C 1
ATOM 943 O O . ARG A 1 114 ? -1.85 17.828 11.375 1 96.5 114 ARG A O 1
ATOM 950 N N . LEU A 1 115 ? -0.773 19.766 10.961 1 95.25 115 LEU A N 1
ATOM 951 C CA . LEU A 1 115 ? 0.529 19.125 11.125 1 95.25 115 LEU A CA 1
ATOM 952 C C . LEU A 1 115 ? 0.729 18.656 12.562 1 95.25 115 LEU A C 1
ATOM 954 O O . LEU A 1 115 ? 1.271 17.578 12.797 1 95.25 115 LEU A O 1
ATOM 958 N N . ARG A 1 116 ? 0.297 19.469 13.492 1 94.81 116 ARG A N 1
ATOM 959 C CA . ARG A 1 116 ? 0.383 19.109 14.898 1 94.81 116 ARG A CA 1
ATOM 960 C C . ARG A 1 116 ? -0.466 17.875 15.203 1 94.81 116 ARG A C 1
ATOM 962 O O . ARG A 1 116 ? -0.035 16.984 15.93 1 94.81 116 ARG A O 1
ATOM 969 N N . LYS A 1 117 ? -1.648 17.812 14.648 1 95.69 117 LYS A N 1
ATOM 970 C CA . LYS A 1 117 ? -2.523 16.672 14.852 1 95.69 117 LYS A CA 1
ATOM 971 C C . LYS A 1 117 ? -1.917 15.406 14.242 1 95.69 117 LYS A C 1
ATOM 973 O O . LYS A 1 117 ? -1.989 14.328 14.836 1 95.69 117 LYS A O 1
ATOM 978 N N . LEU A 1 118 ? -1.346 15.586 13.086 1 96.06 118 LEU A N 1
ATOM 979 C CA . LEU A 1 118 ? -0.63 14.484 12.469 1 96.06 118 LEU A CA 1
ATOM 980 C C . LEU A 1 118 ? 0.502 13.992 13.359 1 96.06 118 LEU A C 1
ATOM 982 O O . LEU A 1 118 ? 0.616 12.797 13.625 1 96.06 118 LEU A O 1
ATOM 986 N N . ALA A 1 119 ? 1.312 14.898 13.844 1 94.88 119 ALA A N 1
ATOM 987 C CA . ALA A 1 119 ? 2.432 14.547 14.719 1 94.88 119 ALA A CA 1
ATOM 988 C C . ALA A 1 119 ? 1.942 13.875 15.992 1 94.88 119 ALA A C 1
ATOM 990 O O . ALA A 1 119 ? 2.555 12.922 16.469 1 94.88 119 ALA A O 1
ATOM 991 N N . ALA A 1 120 ? 0.866 14.352 16.531 1 95.06 120 ALA A N 1
ATOM 992 C CA . ALA A 1 120 ? 0.329 13.852 17.797 1 95.06 120 ALA A CA 1
ATOM 993 C C . ALA A 1 120 ? -0.102 12.398 17.688 1 95.06 120 ALA A C 1
ATOM 995 O O . ALA A 1 120 ? -0.141 11.672 18.688 1 95.06 120 ALA A O 1
ATOM 996 N N . LYS A 1 121 ? -0.442 11.977 16.484 1 94.69 121 LYS A N 1
ATOM 997 C CA . LYS A 1 121 ? -0.82 10.586 16.25 1 94.69 121 LYS A CA 1
ATOM 998 C C . LYS A 1 121 ? 0.376 9.656 16.422 1 94.69 121 LYS A C 1
ATOM 1000 O O . LYS A 1 121 ? 0.209 8.477 16.734 1 94.69 121 LYS A O 1
ATOM 1005 N N . TYR A 1 122 ? 1.601 10.156 16.297 1 93.81 122 TYR A N 1
ATOM 1006 C CA . TYR A 1 122 ? 2.758 9.273 16.219 1 93.81 122 TYR A CA 1
ATOM 1007 C C . TYR A 1 122 ? 3.748 9.555 17.344 1 93.81 122 TYR A C 1
ATOM 1009 O O . TYR A 1 122 ? 4.406 8.641 17.844 1 93.81 122 TYR A O 1
ATOM 1017 N N . TYR A 1 123 ? 3.873 10.766 17.719 1 92.06 123 TYR A N 1
ATOM 1018 C CA . TYR A 1 123 ? 4.855 11.133 18.734 1 92.06 123 TYR A CA 1
ATOM 1019 C C . TYR A 1 123 ? 4.336 10.836 20.141 1 92.06 123 TYR A C 1
ATOM 1021 O O . TYR A 1 123 ? 3.156 11.047 20.422 1 92.06 123 TYR A O 1
ATOM 1029 N N . PRO A 1 124 ? 5.23 10.469 20.969 1 90.62 124 PRO A N 1
ATOM 1030 C CA . PRO A 1 124 ? 4.797 10.039 22.312 1 90.62 124 PRO A CA 1
ATOM 1031 C C . PRO A 1 124 ? 4.469 11.211 23.219 1 90.62 124 PRO A C 1
ATOM 1033 O O . PRO A 1 124 ? 3.697 11.062 24.172 1 90.62 124 PRO A O 1
ATOM 1036 N N . THR A 1 125 ? 5.184 12.398 22.984 1 90.94 125 THR A N 1
ATOM 1037 C CA . THR A 1 125 ? 4.969 13.508 23.906 1 90.94 125 THR A CA 1
ATOM 1038 C C . THR A 1 125 ? 4.766 14.812 23.156 1 90.94 125 THR A C 1
ATOM 1040 O O . THR A 1 125 ? 5.262 14.977 22.031 1 90.94 125 THR A O 1
ATOM 1043 N N . THR A 1 126 ? 4.121 15.656 23.859 1 90.44 126 THR A N 1
ATOM 1044 C CA . THR A 1 126 ? 3.891 16.984 23.281 1 90.44 126 THR A CA 1
ATOM 1045 C C . THR A 1 126 ? 5.207 17.734 23.109 1 90.44 126 THR A C 1
ATOM 1047 O O . THR A 1 126 ? 5.371 18.484 22.156 1 90.44 126 THR A O 1
ATOM 1050 N N . ASP A 1 127 ? 6.082 17.516 24 1 90.81 127 ASP A N 1
ATOM 1051 C CA . ASP A 1 127 ? 7.375 18.188 23.922 1 90.81 127 ASP A CA 1
ATOM 1052 C C . ASP A 1 127 ? 8.117 17.797 22.641 1 90.81 127 ASP A C 1
ATOM 1054 O O . ASP A 1 127 ? 8.695 18.641 21.969 1 90.81 127 ASP A O 1
ATOM 1058 N N . GLU A 1 128 ? 8.047 16.594 22.297 1 89.19 128 GLU A N 1
ATOM 1059 C CA . GLU A 1 128 ? 8.711 16.125 21.078 1 89.19 128 GLU A CA 1
ATOM 1060 C C . GLU A 1 128 ? 8.047 16.703 19.828 1 89.19 128 GLU A C 1
ATOM 1062 O O . GLU A 1 128 ? 8.719 16.984 18.844 1 89.19 128 GLU A O 1
ATOM 1067 N N . ILE A 1 129 ? 6.805 16.828 19.938 1 91.12 129 ILE A N 1
ATOM 1068 C CA . ILE A 1 129 ? 6.062 17.391 18.828 1 91.12 129 ILE A CA 1
ATOM 1069 C C . ILE A 1 129 ? 6.527 18.828 18.578 1 91.12 129 ILE A C 1
ATOM 1071 O O . ILE A 1 129 ? 6.863 19.188 17.438 1 91.12 129 ILE A O 1
ATOM 1075 N N . GLU A 1 130 ? 6.59 19.594 19.609 1 91.44 130 GLU A N 1
ATOM 1076 C CA . GLU A 1 130 ? 6.984 20.984 19.484 1 91.44 130 GLU A CA 1
ATOM 1077 C C . GLU A 1 130 ? 8.43 21.109 19 1 91.44 130 GLU A C 1
ATOM 1079 O O . GLU A 1 130 ? 8.75 21.984 18.203 1 91.44 130 GLU A O 1
ATOM 1084 N N . GLU A 1 131 ? 9.211 20.312 19.438 1 88.81 131 GLU A N 1
ATOM 1085 C CA . GLU A 1 131 ? 10.602 20.297 19 1 88.81 131 GLU A CA 1
ATOM 1086 C C . GLU A 1 131 ? 10.711 20.016 17.5 1 88.81 131 GLU A C 1
ATOM 1088 O O . GLU A 1 131 ? 11.445 20.688 16.797 1 88.81 131 GLU A O 1
ATOM 1093 N N . GLU A 1 132 ? 9.953 19.016 17.109 1 85.31 132 GLU A N 1
ATOM 1094 C CA . GLU A 1 132 ? 9.969 18.641 15.688 1 85.31 132 GLU A CA 1
ATOM 1095 C C . GLU A 1 132 ? 9.383 19.75 14.82 1 85.31 132 GLU A C 1
ATOM 1097 O O . GLU A 1 132 ? 9.883 20.031 13.734 1 85.31 132 GLU A O 1
ATOM 1102 N N . MET A 1 133 ? 8.375 20.312 15.32 1 86.88 133 MET A N 1
ATOM 1103 C CA . MET A 1 133 ? 7.746 21.406 14.602 1 86.88 133 MET A CA 1
ATOM 1104 C C . MET A 1 133 ? 8.734 22.547 14.391 1 86.88 133 MET A C 1
ATOM 1106 O O . MET A 1 133 ? 8.812 23.125 13.297 1 86.88 133 MET A O 1
ATOM 1110 N N . GLU A 1 134 ? 9.469 22.906 15.328 1 84.31 134 GLU A N 1
ATOM 1111 C CA . GLU A 1 134 ? 10.461 23.984 15.25 1 84.31 134 GLU A CA 1
ATOM 1112 C C . GLU A 1 134 ? 11.586 23.609 14.289 1 84.31 134 GLU A C 1
ATOM 1114 O O . GLU A 1 134 ? 12.102 24.484 13.57 1 84.31 134 GLU A O 1
ATOM 1119 N N . ARG A 1 135 ? 11.812 22.406 14.188 1 84.38 135 ARG A N 1
ATOM 1120 C CA . ARG A 1 135 ? 12.969 21.953 13.422 1 84.38 135 ARG A CA 1
ATOM 1121 C C . ARG A 1 135 ? 12.609 21.75 11.953 1 84.38 135 ARG A C 1
ATOM 1123 O O . ARG A 1 135 ? 13.406 22.047 11.062 1 84.38 135 ARG A O 1
ATOM 1130 N N . SER A 1 136 ? 11.375 21.203 11.703 1 82.38 136 SER A N 1
ATOM 1131 C CA . SER A 1 136 ? 11.195 20.609 10.383 1 82.38 136 SER A CA 1
ATOM 1132 C C . SER A 1 136 ? 9.953 21.156 9.695 1 82.38 136 SER A C 1
ATOM 1134 O O . SER A 1 136 ? 9.734 20.891 8.508 1 82.38 136 SER A O 1
ATOM 1136 N N . ALA A 1 137 ? 9.211 21.922 10.359 1 83.12 137 ALA A N 1
ATOM 1137 C CA . ALA A 1 137 ? 7.941 22.375 9.789 1 83.12 137 ALA A CA 1
ATOM 1138 C C . ALA A 1 137 ? 8.172 23.219 8.531 1 83.12 137 ALA A C 1
ATOM 1140 O O . ALA A 1 137 ? 7.414 23.109 7.562 1 83.12 137 ALA A O 1
ATOM 1141 N N . SER A 1 138 ? 9.203 24 8.492 1 81.06 138 SER A N 1
ATOM 1142 C CA . SER A 1 138 ? 9.469 24.906 7.379 1 81.06 138 SER A CA 1
ATOM 1143 C C . SER A 1 138 ? 9.867 24.125 6.125 1 81.06 138 SER A C 1
ATOM 1145 O O . SER A 1 138 ? 9.719 24.625 5.008 1 81.06 138 SER A O 1
ATOM 1147 N N . ARG A 1 139 ? 10.312 22.938 6.258 1 84.06 139 ARG A N 1
ATOM 1148 C CA . ARG A 1 139 ? 10.789 22.156 5.129 1 84.06 139 ARG A CA 1
ATOM 1149 C C . ARG A 1 139 ? 9.766 21.094 4.742 1 84.06 139 ARG A C 1
ATOM 1151 O O . ARG A 1 139 ? 9.961 20.344 3.771 1 84.06 139 ARG A O 1
ATOM 1158 N N . THR A 1 140 ? 8.734 21.109 5.457 1 91.56 140 THR A N 1
ATOM 1159 C CA . THR A 1 140 ? 7.742 20.062 5.273 1 91.56 140 THR A CA 1
ATOM 1160 C C . THR A 1 140 ? 6.543 20.594 4.488 1 91.56 140 THR A C 1
ATOM 1162 O O . THR A 1 140 ? 6.094 21.719 4.703 1 91.56 140 THR A O 1
ATOM 1165 N N . GLN A 1 141 ? 6.113 19.844 3.551 1 94.94 141 GLN A N 1
ATOM 1166 C CA . GLN A 1 141 ? 4.852 20.109 2.871 1 94.94 141 GLN A CA 1
ATOM 1167 C C . GLN A 1 141 ? 3.74 19.203 3.391 1 94.94 141 GLN A C 1
ATOM 1169 O O . GLN A 1 141 ? 3.918 18 3.49 1 94.94 141 GLN A O 1
ATOM 1174 N N . LEU A 1 142 ? 2.646 19.844 3.861 1 97 142 LEU A N 1
ATOM 1175 C CA . LEU A 1 142 ? 1.453 19.094 4.242 1 97 142 LEU A CA 1
ATOM 1176 C C . LEU A 1 142 ? 0.503 18.953 3.057 1 97 142 LEU A C 1
ATOM 1178 O O . LEU A 1 142 ? 0.286 19.906 2.311 1 97 142 LEU A O 1
ATOM 1182 N N . PHE A 1 143 ? -0.073 17.766 2.893 1 98.25 143 PHE A N 1
ATOM 1183 C CA . PHE A 1 143 ? -1.047 17.484 1.843 1 98.25 143 PHE A CA 1
ATOM 1184 C C . PHE A 1 143 ? -2.377 17.047 2.441 1 98.25 143 PHE A C 1
ATOM 1186 O O . PHE A 1 143 ? -2.41 16.422 3.504 1 98.25 143 PHE A O 1
ATOM 1193 N N . ALA A 1 144 ? -3.41 17.422 1.749 1 98.56 144 ALA A N 1
ATOM 1194 C CA . ALA A 1 144 ? -4.762 17.031 2.143 1 98.56 144 ALA A CA 1
ATOM 1195 C C . ALA A 1 144 ? -5.457 16.25 1.028 1 98.56 144 ALA A C 1
ATOM 1197 O O . ALA A 1 144 ? -5.492 16.703 -0.121 1 98.56 144 ALA A O 1
ATOM 1198 N N . ILE A 1 145 ? -5.949 15.094 1.375 1 98.75 145 ILE A N 1
ATOM 1199 C CA . ILE A 1 145 ? -6.77 14.312 0.458 1 98.75 145 ILE A CA 1
ATOM 1200 C C . ILE A 1 145 ? -8.242 14.492 0.802 1 98.75 145 ILE A C 1
ATOM 1202 O O . ILE A 1 145 ? -8.703 14.055 1.86 1 98.75 145 ILE A O 1
ATOM 1206 N N . LYS A 1 146 ? -8.93 15.141 -0.063 1 98.62 146 LYS A N 1
ATOM 1207 C CA . LYS A 1 146 ? -10.383 15.141 0.054 1 98.62 146 LYS A CA 1
ATOM 1208 C C . LYS A 1 146 ? -10.977 13.812 -0.42 1 98.62 146 LYS A C 1
ATOM 1210 O O . LYS A 1 146 ? -10.883 13.477 -1.603 1 98.62 146 LYS A O 1
ATOM 1215 N N . ILE A 1 147 ? -11.656 13.094 0.479 1 98.5 147 ILE A N 1
ATOM 1216 C CA . ILE A 1 147 ? -12.164 11.766 0.174 1 98.5 147 ILE A CA 1
ATOM 1217 C C . ILE A 1 147 ? -13.383 11.875 -0.746 1 98.5 147 ILE A C 1
ATOM 1219 O O . ILE A 1 147 ? -14.336 12.602 -0.444 1 98.5 147 ILE A O 1
ATOM 1223 N N . GLU A 1 148 ? -13.336 11.195 -1.822 1 97.88 148 GLU A N 1
ATOM 1224 C CA . GLU A 1 148 ? -14.469 11.125 -2.734 1 97.88 148 GLU A CA 1
ATOM 1225 C C . GLU A 1 148 ? -15.211 9.797 -2.59 1 97.88 148 GLU A C 1
ATOM 1227 O O . GLU A 1 148 ? -16.422 9.734 -2.797 1 97.88 148 GLU A O 1
ATOM 1232 N N . HIS A 1 149 ? -14.5 8.758 -2.33 1 97.81 149 HIS A N 1
ATOM 1233 C CA . HIS A 1 149 ? -15.07 7.422 -2.176 1 97.81 149 HIS A CA 1
ATOM 1234 C C . HIS A 1 149 ? -14.234 6.574 -1.22 1 97.81 149 HIS A C 1
ATOM 1236 O O . HIS A 1 149 ? -13.008 6.637 -1.243 1 97.81 149 HIS A O 1
ATOM 1242 N N . MET A 1 150 ? -14.898 5.824 -0.406 1 97.69 150 MET A N 1
ATOM 1243 C CA . MET A 1 150 ? -14.25 4.961 0.572 1 97.69 150 MET A CA 1
ATOM 1244 C C . MET A 1 150 ? -14.992 3.635 0.707 1 97.69 150 MET A C 1
ATOM 1246 O O . MET A 1 150 ? -16.203 3.615 0.888 1 97.69 150 MET A O 1
ATOM 1250 N N . THR A 1 151 ? -14.266 2.568 0.557 1 96.94 151 THR A N 1
ATOM 1251 C CA . THR A 1 151 ? -14.812 1.235 0.776 1 96.94 151 THR A CA 1
ATOM 1252 C C . THR A 1 151 ? -13.852 0.383 1.597 1 96.94 151 THR A C 1
ATOM 1254 O O . THR A 1 151 ? -12.641 0.626 1.593 1 96.94 151 THR A O 1
ATOM 1257 N N . GLY A 1 152 ? -14.398 -0.492 2.346 1 97 152 GLY A N 1
ATOM 1258 C CA . GLY A 1 152 ? -13.609 -1.421 3.141 1 97 152 GLY A CA 1
ATOM 1259 C C . GLY A 1 152 ? -14.031 -2.867 2.963 1 97 152 GLY A C 1
ATOM 1260 O O . GLY A 1 152 ? -15.188 -3.145 2.635 1 97 152 GLY A O 1
ATOM 1261 N N . LYS A 1 153 ? -13.102 -3.75 3.203 1 95.69 153 LYS A N 1
ATOM 1262 C CA . LYS A 1 153 ? -13.336 -5.176 2.982 1 95.69 153 LYS A CA 1
ATOM 1263 C C . LYS A 1 153 ? -12.695 -6.016 4.082 1 95.69 153 LYS A C 1
ATOM 1265 O O . LYS A 1 153 ? -11.578 -5.73 4.516 1 95.69 153 LYS A O 1
ATOM 1270 N N . LEU A 1 154 ? -13.492 -6.973 4.586 1 94.06 154 LEU A N 1
ATOM 1271 C CA . LEU A 1 154 ? -12.906 -8.055 5.367 1 94.06 154 LEU A CA 1
ATOM 1272 C C . LEU A 1 154 ? -12.266 -9.102 4.457 1 94.06 154 LEU A C 1
ATOM 1274 O O . LEU A 1 154 ? -12.953 -9.773 3.695 1 94.06 154 LEU A O 1
ATOM 1278 N N . VAL A 1 155 ? -10.953 -9.203 4.539 1 86.25 155 VAL A N 1
ATOM 1279 C CA . VAL A 1 155 ? -10.211 -10.102 3.662 1 86.25 155 VAL A CA 1
ATOM 1280 C C . VAL A 1 155 ? -10.125 -11.492 4.297 1 86.25 155 VAL A C 1
ATOM 1282 O O . VAL A 1 155 ? -9.594 -11.648 5.398 1 86.25 155 VAL A O 1
ATOM 1285 N N . ASN A 1 156 ? -10.688 -12.461 3.604 1 80.12 156 ASN A N 1
ATOM 1286 C CA . ASN A 1 156 ? -10.586 -13.844 4.051 1 80.12 156 ASN A CA 1
ATOM 1287 C C . ASN A 1 156 ? -9.414 -14.562 3.396 1 80.12 156 ASN A C 1
ATOM 1289 O O . ASN A 1 156 ? -9.43 -14.828 2.193 1 80.12 156 ASN A O 1
ATOM 1293 N N . GLU A 1 157 ? -8.336 -14.844 4.066 1 75.12 157 GLU A N 1
ATOM 1294 C CA . GLU A 1 157 ? -7.133 -15.445 3.5 1 75.12 157 GLU A CA 1
ATOM 1295 C C . GLU A 1 157 ? -7.328 -16.938 3.238 1 75.12 157 GLU A C 1
ATOM 1297 O O . GLU A 1 157 ? -6.566 -17.547 2.48 1 75.12 157 GLU A O 1
ATOM 1302 N N . LYS A 1 158 ? -8.305 -17.625 3.896 1 72.38 158 LYS A N 1
ATOM 1303 C CA . LYS A 1 158 ? -8.633 -19.016 3.607 1 72.38 158 LYS A CA 1
ATOM 1304 C C . LYS A 1 158 ? -10.016 -19.141 2.967 1 72.38 158 LYS A C 1
ATOM 1306 O O . LYS A 1 158 ? -10.945 -18.438 3.361 1 72.38 158 LYS A O 1
ATOM 1311 N N . MET B 1 1 ? 12.336 7.02 -17.906 1 68.31 1 MET B N 1
ATOM 1312 C CA . MET B 1 1 ? 13.281 6.352 -17.031 1 68.31 1 MET B CA 1
ATOM 1313 C C . MET B 1 1 ? 12.891 6.555 -15.562 1 68.31 1 MET B C 1
ATOM 1315 O O . MET B 1 1 ? 12.102 7.445 -15.25 1 68.31 1 MET B O 1
ATOM 1319 N N . PHE B 1 2 ? 13.141 5.48 -14.641 1 83.75 2 PHE B N 1
ATOM 1320 C CA . PHE B 1 2 ? 12.828 5.535 -13.211 1 83.75 2 PHE B CA 1
ATOM 1321 C C . PHE B 1 2 ? 13.781 6.484 -12.492 1 83.75 2 PHE B C 1
ATOM 1323 O O . PHE B 1 2 ? 14.977 6.52 -12.789 1 83.75 2 PHE B O 1
ATOM 1330 N N . ARG B 1 3 ? 13.359 7.223 -11.672 1 86 3 ARG B N 1
ATOM 1331 C CA . ARG B 1 3 ? 14.07 8.289 -10.992 1 86 3 ARG B CA 1
ATOM 1332 C C . ARG B 1 3 ? 15.047 7.727 -9.961 1 86 3 ARG B C 1
ATOM 1334 O O . ARG B 1 3 ? 14.797 6.668 -9.375 1 86 3 ARG B O 1
ATOM 1341 N N . GLU B 1 4 ? 16.062 8.555 -9.797 1 84.06 4 GLU B N 1
ATOM 1342 C CA . GLU B 1 4 ? 16.938 8.258 -8.664 1 84.06 4 GLU B CA 1
ATOM 1343 C C . GLU B 1 4 ? 16.281 8.695 -7.352 1 84.06 4 GLU B C 1
ATOM 1345 O O . GLU B 1 4 ? 15.57 9.695 -7.305 1 84.06 4 GLU B O 1
ATOM 1350 N N . MET B 1 5 ? 16.641 7.918 -6.336 1 85.69 5 MET B N 1
ATOM 1351 C CA . MET B 1 5 ? 16.109 8.242 -5.02 1 85.69 5 MET B CA 1
ATOM 1352 C C . MET B 1 5 ? 16.719 9.539 -4.484 1 85.69 5 MET B C 1
ATOM 1354 O O . MET B 1 5 ? 17.938 9.719 -4.512 1 85.69 5 MET B O 1
ATOM 1358 N N . ARG B 1 6 ? 15.883 10.453 -3.947 1 78.06 6 ARG B N 1
ATOM 1359 C CA . ARG B 1 6 ? 16.328 11.742 -3.434 1 78.06 6 ARG B CA 1
ATOM 1360 C C . ARG B 1 6 ? 17.203 11.562 -2.193 1 78.06 6 ARG B C 1
ATOM 1362 O O . ARG B 1 6 ? 18.297 12.125 -2.113 1 78.06 6 ARG B O 1
ATOM 1369 N N . ARG B 1 7 ? 16.688 10.766 -1.168 1 82.44 7 ARG B N 1
ATOM 1370 C CA . ARG B 1 7 ? 17.453 10.5 0.05 1 82.44 7 ARG B CA 1
ATOM 1371 C C . ARG B 1 7 ? 18.328 9.258 -0.105 1 82.44 7 ARG B C 1
ATOM 1373 O O . ARG B 1 7 ? 18.094 8.242 0.558 1 82.44 7 ARG B O 1
ATOM 1380 N N . PHE B 1 8 ? 19.406 9.336 -0.812 1 83.25 8 PHE B N 1
ATOM 1381 C CA . PHE B 1 8 ? 20.219 8.203 -1.252 1 83.25 8 PHE B CA 1
ATOM 1382 C C . PHE B 1 8 ? 20.891 7.531 -0.065 1 83.25 8 PHE B C 1
ATOM 1384 O O . PHE B 1 8 ? 21.203 6.336 -0.11 1 83.25 8 PHE B O 1
ATOM 1391 N N . LYS B 1 9 ? 21 8.25 0.983 1 83.56 9 LYS B N 1
ATOM 1392 C CA . LYS B 1 9 ? 21.641 7.672 2.164 1 83.56 9 LYS B CA 1
ATOM 1393 C C . LYS B 1 9 ? 20.734 6.645 2.828 1 83.56 9 LYS B C 1
ATOM 1395 O O . LYS B 1 9 ? 21.203 5.805 3.604 1 83.56 9 LYS B O 1
ATOM 1400 N N . GLN B 1 10 ? 19.484 6.695 2.467 1 89.69 10 GLN B N 1
ATOM 1401 C CA . GLN B 1 10 ? 18.516 5.781 3.049 1 89.69 10 GLN B CA 1
ATOM 1402 C C . GLN B 1 10 ? 18.234 4.602 2.119 1 89.69 10 GLN B C 1
ATOM 1404 O O . GLN B 1 10 ? 17.469 3.701 2.461 1 89.69 10 GLN B O 1
ATOM 1409 N N . GLN B 1 11 ? 18.891 4.641 0.97 1 93.38 11 GLN B N 1
ATOM 1410 C CA . GLN B 1 11 ? 18.672 3.541 0.032 1 93.38 11 GLN B CA 1
ATOM 1411 C C . GLN B 1 11 ? 19.297 2.25 0.552 1 93.38 11 GLN B C 1
ATOM 1413 O O . GLN B 1 11 ? 20.422 2.252 1.044 1 93.38 11 GLN B O 1
ATOM 1418 N N . ILE B 1 12 ? 18.578 1.224 0.458 1 94.56 12 ILE B N 1
ATOM 1419 C CA . ILE B 1 12 ? 19.109 -0.066 0.89 1 94.56 12 ILE B CA 1
ATOM 1420 C C . ILE B 1 12 ? 19.578 -0.864 -0.324 1 94.56 12 ILE B C 1
ATOM 1422 O O . ILE B 1 12 ? 19.266 -0.506 -1.465 1 94.56 12 ILE B O 1
ATOM 1426 N N . THR B 1 13 ? 20.266 -1.945 -0.081 1 95.69 13 THR B N 1
ATOM 1427 C CA . THR B 1 13 ? 20.859 -2.738 -1.152 1 95.69 13 THR B CA 1
ATOM 1428 C C . THR B 1 13 ? 19.812 -3.596 -1.841 1 95.69 13 THR B C 1
ATOM 1430 O O . THR B 1 13 ? 18.734 -3.836 -1.281 1 95.69 13 THR B O 1
ATOM 1433 N N . THR B 1 14 ? 20.172 -4.031 -3.021 1 96.06 14 THR B N 1
ATOM 1434 C CA . THR B 1 14 ? 19.297 -4.93 -3.758 1 96.06 14 THR B CA 1
ATOM 1435 C C . THR B 1 14 ? 19.047 -6.207 -2.965 1 96.06 14 THR B C 1
ATOM 1437 O O . THR B 1 14 ? 17.922 -6.738 -2.973 1 96.06 14 THR B O 1
ATOM 1440 N N . GLU B 1 15 ? 20.078 -6.637 -2.291 1 97.12 15 GLU B N 1
ATOM 1441 C CA . GLU B 1 15 ? 19.953 -7.852 -1.492 1 97.12 15 GLU B CA 1
ATOM 1442 C C . GLU B 1 15 ? 18.969 -7.648 -0.344 1 97.12 15 GLU B C 1
ATOM 1444 O O . GLU B 1 15 ? 18.172 -8.547 -0.033 1 97.12 15 GLU B O 1
ATOM 1449 N N . GLU B 1 16 ? 19.016 -6.539 0.262 1 96.81 16 GLU B N 1
ATOM 1450 C CA . GLU B 1 16 ? 18.062 -6.211 1.325 1 96.81 16 GLU B CA 1
ATOM 1451 C C . GLU B 1 16 ? 16.641 -6.102 0.784 1 96.81 16 GLU B C 1
ATOM 1453 O O . GLU B 1 16 ? 15.688 -6.52 1.442 1 96.81 16 GLU B O 1
ATOM 1458 N N . CYS B 1 17 ? 16.516 -5.539 -0.385 1 97.88 17 CYS B N 1
ATOM 1459 C CA . CYS B 1 17 ? 15.211 -5.473 -1.03 1 97.88 17 CYS B CA 1
ATOM 1460 C C . CYS B 1 17 ? 14.633 -6.867 -1.232 1 97.88 17 CYS B C 1
ATOM 1462 O O . CYS B 1 17 ? 13.469 -7.109 -0.909 1 97.88 17 CYS B O 1
ATOM 1464 N N . LYS B 1 18 ? 15.469 -7.738 -1.735 1 98.12 18 LYS B N 1
ATOM 1465 C CA . LYS B 1 18 ? 15.031 -9.109 -1.981 1 98.12 18 LYS B CA 1
ATOM 1466 C C . LYS B 1 18 ? 14.602 -9.789 -0.687 1 98.12 18 LYS B C 1
ATOM 1468 O O . LYS B 1 18 ? 13.617 -10.539 -0.67 1 98.12 18 LYS B O 1
ATOM 1473 N N . LYS B 1 19 ? 15.344 -9.523 0.348 1 97.81 19 LYS B N 1
ATOM 1474 C CA . LYS B 1 19 ? 15.008 -10.094 1.65 1 97.81 19 LYS B CA 1
ATOM 1475 C C . LYS B 1 19 ? 13.625 -9.633 2.107 1 97.81 19 LYS B C 1
ATOM 1477 O O . LYS B 1 19 ? 12.828 -10.445 2.578 1 97.81 19 LYS B O 1
ATOM 1482 N N . VAL B 1 20 ? 13.312 -8.383 1.927 1 98.06 20 VAL B N 1
ATOM 1483 C CA . VAL B 1 20 ? 12.008 -7.848 2.307 1 98.06 20 VAL B CA 1
ATOM 1484 C C . VAL B 1 20 ? 10.914 -8.508 1.472 1 98.06 20 VAL B C 1
ATOM 1486 O O . VAL B 1 20 ? 9.875 -8.906 2.004 1 98.06 20 VAL B O 1
ATOM 1489 N N . LEU B 1 21 ? 11.133 -8.648 0.189 1 98.31 21 LEU B N 1
ATOM 1490 C CA . LEU B 1 21 ? 10.156 -9.266 -0.701 1 98.31 21 LEU B CA 1
ATOM 1491 C C . LEU B 1 21 ? 9.898 -10.719 -0.301 1 98.31 21 LEU B C 1
ATOM 1493 O O . LEU B 1 21 ? 8.773 -11.203 -0.41 1 98.31 21 LEU B O 1
ATOM 1497 N N . LYS B 1 22 ? 10.93 -11.367 0.156 1 97.69 22 LYS B N 1
ATOM 1498 C CA . LYS B 1 22 ? 10.797 -12.773 0.521 1 97.69 22 LYS B CA 1
ATOM 1499 C C . LYS B 1 22 ? 10.094 -12.93 1.865 1 97.69 22 LYS B C 1
ATOM 1501 O O . LYS B 1 22 ? 9.297 -13.852 2.051 1 97.69 22 LYS B O 1
ATOM 1506 N N . GLU B 1 23 ? 10.266 -12.023 2.748 1 97.31 23 GLU B N 1
ATOM 1507 C CA . GLU B 1 23 ? 9.836 -12.195 4.133 1 97.31 23 GLU B CA 1
ATOM 1508 C C . GLU B 1 23 ? 8.43 -11.625 4.348 1 97.31 23 GLU B C 1
ATOM 1510 O O . GLU B 1 23 ? 7.652 -12.172 5.129 1 97.31 23 GLU B O 1
ATOM 1515 N N . GLU B 1 24 ? 8.133 -10.555 3.725 1 97.19 24 GLU B N 1
ATOM 1516 C CA . GLU B 1 24 ? 6.852 -9.898 3.982 1 97.19 24 GLU B CA 1
ATOM 1517 C C . GLU B 1 24 ? 5.703 -10.648 3.314 1 97.19 24 GLU B C 1
ATOM 1519 O O . GLU B 1 24 ? 5.852 -11.156 2.201 1 97.19 24 GLU B O 1
ATOM 1524 N N . LYS B 1 25 ? 4.551 -10.57 3.932 1 95.44 25 LYS B N 1
ATOM 1525 C CA . LYS B 1 25 ? 3.424 -11.391 3.508 1 95.44 25 LYS B CA 1
ATOM 1526 C C . LYS B 1 25 ? 2.484 -10.609 2.59 1 95.44 25 LYS B C 1
ATOM 1528 O O . LYS B 1 25 ? 1.812 -11.195 1.739 1 95.44 25 LYS B O 1
ATOM 1533 N N . ARG B 1 26 ? 2.369 -9.336 2.838 1 96.69 26 ARG B N 1
ATOM 1534 C CA . ARG B 1 26 ? 1.424 -8.523 2.078 1 96.69 26 ARG B CA 1
ATOM 1535 C C . ARG B 1 26 ? 2.119 -7.332 1.434 1 96.69 26 ARG B C 1
ATOM 1537 O O . ARG B 1 26 ? 3.105 -6.82 1.967 1 96.69 26 ARG B O 1
ATOM 1544 N N . ALA B 1 27 ? 1.607 -6.957 0.332 1 98.31 27 ALA B N 1
ATOM 1545 C CA . ALA B 1 27 ? 2.102 -5.797 -0.404 1 98.31 27 ALA B CA 1
ATOM 1546 C C . ALA B 1 27 ? 0.948 -4.945 -0.924 1 98.31 27 ALA B C 1
ATOM 1548 O O . ALA B 1 27 ? -0.189 -5.414 -1.01 1 98.31 27 ALA B O 1
ATOM 1549 N N . ALA B 1 28 ? 1.218 -3.682 -1.149 1 98.69 28 ALA B N 1
ATOM 1550 C CA . ALA B 1 28 ? 0.3 -2.822 -1.894 1 98.69 28 ALA B CA 1
ATOM 1551 C C . ALA B 1 28 ? 0.514 -2.965 -3.398 1 98.69 28 ALA B C 1
ATOM 1553 O O . ALA B 1 28 ? 1.586 -2.639 -3.912 1 98.69 28 ALA B O 1
ATOM 1554 N N . PHE B 1 29 ? -0.441 -3.469 -4.059 1 98.81 29 PHE B N 1
ATOM 1555 C CA . PHE B 1 29 ? -0.417 -3.617 -5.508 1 98.81 29 PHE B CA 1
ATOM 1556 C C . PHE B 1 29 ? -1.219 -2.506 -6.18 1 98.81 29 PHE B C 1
ATOM 1558 O O . PHE B 1 29 ? -2.398 -2.314 -5.875 1 98.81 29 PHE B O 1
ATOM 1565 N N . SER B 1 30 ? -0.551 -1.814 -7.094 1 98.75 30 SER B N 1
ATOM 1566 C CA . SER B 1 30 ? -1.177 -0.641 -7.691 1 98.75 30 SER B CA 1
ATOM 1567 C C . SER B 1 30 ? -1.226 -0.755 -9.211 1 98.75 30 SER B C 1
ATOM 1569 O O . SER B 1 30 ? -0.227 -1.102 -9.844 1 98.75 30 SER B O 1
ATOM 1571 N N . VAL B 1 31 ? -2.352 -0.41 -9.766 1 98.44 31 VAL B N 1
ATOM 1572 C CA . VAL B 1 31 ? -2.604 -0.356 -11.203 1 98.44 31 VAL B CA 1
ATOM 1573 C C . VAL B 1 31 ? -3.219 0.992 -11.57 1 98.44 31 VAL B C 1
ATOM 1575 O O . VAL B 1 31 ? -3.572 1.78 -10.688 1 98.44 31 VAL B O 1
ATOM 1578 N N . ILE B 1 32 ? -3.227 1.26 -12.922 1 97.69 32 ILE B N 1
ATOM 1579 C CA . ILE B 1 32 ? -4.02 2.396 -13.383 1 97.69 32 ILE B CA 1
ATOM 1580 C C . ILE B 1 32 ? -5.492 2.01 -13.438 1 97.69 32 ILE B C 1
ATOM 1582 O O . ILE B 1 32 ? -5.902 1.224 -14.297 1 97.69 32 ILE B O 1
ATOM 1586 N N . GLY B 1 33 ? -6.242 2.584 -12.5 1 96.12 33 GLY B N 1
ATOM 1587 C CA . GLY B 1 33 ? -7.648 2.23 -12.383 1 96.12 33 GLY B CA 1
ATOM 1588 C C . GLY B 1 33 ? -8.547 3.018 -13.32 1 96.12 33 GLY B C 1
ATOM 1589 O O . GLY B 1 33 ? -8.102 3.455 -14.383 1 96.12 33 GLY B O 1
ATOM 1590 N N . ASP B 1 34 ? -9.797 3.088 -12.922 1 95.56 34 ASP B N 1
ATOM 1591 C CA . ASP B 1 34 ? -10.805 3.768 -13.734 1 95.56 34 ASP B CA 1
ATOM 1592 C C . ASP B 1 34 ? -10.688 5.285 -13.594 1 95.56 34 ASP B C 1
ATOM 1594 O O . ASP B 1 34 ? -10.281 5.785 -12.547 1 95.56 34 ASP B O 1
ATOM 1598 N N . GLU B 1 35 ? -11.008 5.988 -14.672 1 94.81 35 GLU B N 1
ATOM 1599 C CA . GLU B 1 35 ? -11.211 7.434 -14.68 1 94.81 35 GLU B CA 1
ATOM 1600 C C . GLU B 1 35 ? -9.953 8.172 -14.219 1 94.81 35 GLU B C 1
ATOM 1602 O O . GLU B 1 35 ? -10.039 9.188 -13.531 1 94.81 35 GLU B O 1
ATOM 1607 N N . GLY B 1 36 ? -8.828 7.539 -14.406 1 93.44 36 GLY B N 1
ATOM 1608 C CA . GLY B 1 36 ? -7.574 8.234 -14.164 1 93.44 36 GLY B CA 1
ATOM 1609 C C . GLY B 1 36 ? -7.074 8.086 -12.742 1 93.44 36 GLY B C 1
ATOM 1610 O O . GLY B 1 36 ? -6.07 8.688 -12.359 1 93.44 36 GLY B O 1
ATOM 1611 N N . TYR B 1 37 ? -7.793 7.332 -11.938 1 97.62 37 TYR B N 1
ATOM 1612 C CA . TYR B 1 37 ? -7.332 7.078 -10.578 1 97.62 37 TYR B CA 1
ATOM 1613 C C . TYR B 1 37 ? -6.367 5.902 -10.539 1 97.62 37 TYR B C 1
ATOM 1615 O O . TYR B 1 37 ? -6.574 4.898 -11.227 1 97.62 37 TYR B O 1
ATOM 1623 N N . PRO B 1 38 ? -5.277 6.109 -9.812 1 98.19 38 PRO B N 1
ATOM 1624 C CA . PRO B 1 38 ? -4.621 4.855 -9.43 1 98.19 38 PRO B CA 1
ATOM 1625 C C . PRO B 1 38 ? -5.496 3.98 -8.539 1 98.19 38 PRO B C 1
ATOM 1627 O O . PRO B 1 38 ? -6.371 4.488 -7.832 1 98.19 38 PRO B O 1
ATOM 1630 N N . TYR B 1 39 ? -5.367 2.738 -8.68 1 98.19 39 TYR B N 1
ATOM 1631 C CA . TYR B 1 39 ? -6.102 1.767 -7.883 1 98.19 39 TYR B CA 1
ATOM 1632 C C . TYR B 1 39 ? -5.148 0.815 -7.168 1 98.19 39 TYR B C 1
ATOM 1634 O O . TYR B 1 39 ? -4.418 0.057 -7.812 1 98.19 39 TYR B O 1
ATOM 1642 N N . THR B 1 40 ? -5.172 0.874 -5.82 1 98.62 40 THR B N 1
ATOM 164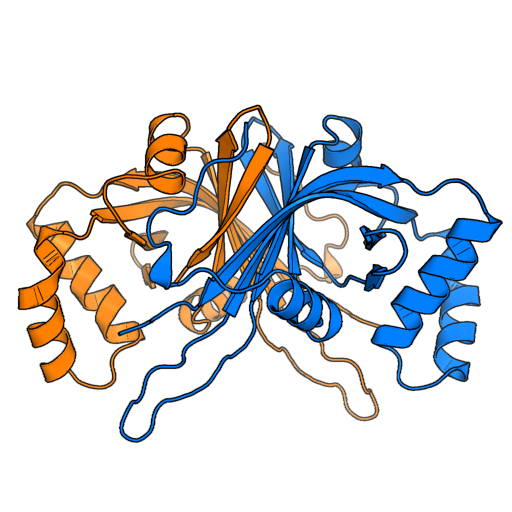3 C CA . THR B 1 40 ? -4.238 0.109 -5 1 98.62 40 THR B CA 1
ATOM 1644 C C . THR B 1 40 ? -4.992 -0.789 -4.02 1 98.62 40 THR B C 1
ATOM 1646 O O . THR B 1 40 ? -5.902 -0.334 -3.326 1 98.62 40 THR B O 1
ATOM 1649 N N . ILE B 1 41 ? -4.582 -2.053 -3.93 1 97.81 41 ILE B N 1
ATOM 1650 C CA . ILE B 1 41 ? -5.184 -2.994 -2.99 1 97.81 41 ILE B CA 1
ATOM 1651 C C . ILE B 1 41 ? -4.094 -3.861 -2.363 1 97.81 41 ILE B C 1
ATOM 1653 O O . ILE B 1 41 ? -3.053 -4.105 -2.98 1 97.81 41 ILE B O 1
ATOM 1657 N N . PRO B 1 42 ? -4.305 -4.238 -1.134 1 97.44 42 PRO B N 1
ATOM 1658 C CA . PRO B 1 42 ? -3.355 -5.199 -0.564 1 97.44 42 PRO B CA 1
ATOM 1659 C C . PRO B 1 42 ? -3.484 -6.59 -1.178 1 97.44 42 PRO B C 1
ATOM 1661 O O . PRO B 1 42 ? -4.598 -7.051 -1.438 1 97.44 42 PRO B O 1
ATOM 1664 N N . ILE B 1 43 ? -2.379 -7.215 -1.379 1 97.19 43 ILE B N 1
ATOM 1665 C CA . ILE B 1 43 ? -2.4 -8.562 -1.938 1 97.19 43 ILE B CA 1
ATOM 1666 C C . ILE B 1 43 ? -1.341 -9.422 -1.251 1 97.19 43 ILE B C 1
ATOM 1668 O O . ILE B 1 43 ? -0.361 -8.898 -0.713 1 97.19 43 ILE B O 1
ATOM 1672 N N . ASN B 1 44 ? -1.581 -10.734 -1.241 1 96.94 44 ASN B N 1
ATOM 1673 C CA . ASN B 1 44 ? -0.511 -11.695 -0.999 1 96.94 44 ASN B CA 1
ATOM 1674 C C . ASN B 1 44 ? 0.326 -11.93 -2.252 1 96.94 44 ASN B C 1
ATOM 1676 O O . ASN B 1 44 ? -0.188 -11.859 -3.371 1 96.94 44 ASN B O 1
ATOM 1680 N N . PHE B 1 45 ? 1.6 -12.211 -2.029 1 98.31 45 PHE B N 1
ATOM 1681 C CA . PHE B 1 45 ? 2.465 -12.352 -3.193 1 98.31 45 PHE B CA 1
ATOM 1682 C C . PHE B 1 45 ? 3.605 -13.32 -2.908 1 98.31 45 PHE B C 1
ATOM 1684 O O . PHE B 1 45 ? 3.852 -13.68 -1.754 1 98.31 45 PHE B O 1
ATOM 1691 N N . TYR B 1 46 ? 4.211 -13.781 -3.977 1 98.25 46 TYR B N 1
ATOM 1692 C CA . TYR B 1 46 ? 5.398 -14.625 -3.949 1 98.25 46 TYR B CA 1
ATOM 1693 C C . TYR B 1 46 ? 6.477 -14.086 -4.879 1 98.25 46 TYR B C 1
ATOM 1695 O O . TYR B 1 46 ? 6.219 -13.852 -6.062 1 98.25 46 TYR B O 1
ATOM 1703 N N . TYR B 1 47 ? 7.605 -13.789 -4.32 1 98.75 47 TYR B N 1
ATOM 1704 C CA . TYR B 1 47 ? 8.742 -13.328 -5.105 1 98.75 47 TYR B CA 1
ATOM 1705 C C . TYR B 1 47 ? 9.641 -14.492 -5.508 1 98.75 47 TYR B C 1
ATOM 1707 O O . TYR B 1 47 ? 10.25 -15.141 -4.652 1 98.75 47 TYR B O 1
ATOM 1715 N N . ASP B 1 48 ? 9.688 -14.711 -6.766 1 97.81 48 ASP B N 1
ATOM 1716 C CA . ASP B 1 48 ? 10.594 -15.703 -7.328 1 97.81 48 ASP B CA 1
ATOM 1717 C C . ASP B 1 4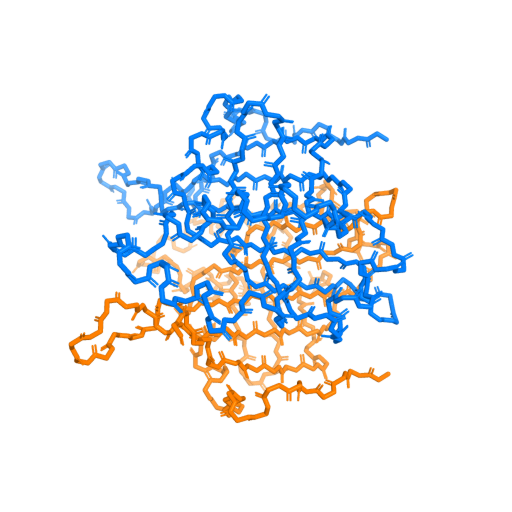8 ? 11.938 -15.078 -7.691 1 97.81 48 ASP B C 1
ATOM 1719 O O . ASP B 1 48 ? 12.086 -14.484 -8.758 1 97.81 48 ASP B O 1
ATOM 1723 N N . GLU B 1 49 ? 12.883 -15.273 -6.879 1 96.06 49 GLU B N 1
ATOM 1724 C CA . GLU B 1 49 ? 14.188 -14.633 -7.035 1 96.06 49 GLU B CA 1
ATOM 1725 C C . GLU B 1 49 ? 14.898 -15.125 -8.289 1 96.06 49 GLU B C 1
ATOM 1727 O O . GLU B 1 49 ? 15.586 -14.352 -8.969 1 96.06 49 GLU B O 1
ATOM 1732 N N . ALA B 1 50 ? 14.742 -16.406 -8.594 1 94.69 50 ALA B N 1
ATOM 1733 C CA . ALA B 1 50 ? 15.453 -17 -9.727 1 94.69 50 ALA B CA 1
ATOM 1734 C C . ALA B 1 50 ? 15.094 -16.312 -11.031 1 94.69 50 ALA B C 1
ATOM 1736 O O . ALA B 1 50 ? 15.969 -16.016 -11.852 1 94.69 50 ALA B O 1
ATOM 1737 N N . ASP B 1 51 ? 13.867 -15.922 -11.203 1 94.62 51 ASP B N 1
ATOM 1738 C CA . ASP B 1 51 ? 13.406 -15.32 -12.445 1 94.62 51 ASP B CA 1
ATOM 1739 C C . ASP B 1 51 ? 13.148 -13.828 -12.273 1 94.62 51 ASP B C 1
ATOM 1741 O O . ASP B 1 51 ? 12.828 -13.133 -13.242 1 94.62 51 ASP B O 1
ATOM 1745 N N . ASN B 1 52 ? 13.328 -13.312 -11.062 1 97.25 52 ASN B N 1
ATOM 1746 C CA . ASN B 1 52 ? 13.039 -11.922 -10.742 1 97.25 52 ASN B CA 1
ATOM 1747 C C . ASN B 1 52 ? 11.617 -11.531 -11.125 1 97.25 52 ASN B C 1
ATOM 1749 O O . ASN B 1 52 ? 11.406 -10.531 -11.805 1 97.25 52 ASN B O 1
ATOM 1753 N N . ILE B 1 53 ? 10.68 -12.406 -10.719 1 98.56 53 ILE B N 1
ATOM 1754 C CA . ILE B 1 53 ? 9.258 -12.242 -11 1 98.56 53 ILE B CA 1
ATOM 1755 C C . ILE B 1 53 ? 8.469 -12.297 -9.695 1 98.56 53 ILE B C 1
ATOM 1757 O O . ILE B 1 53 ? 8.789 -13.078 -8.805 1 98.56 53 ILE B O 1
ATOM 1761 N N . ILE B 1 54 ? 7.492 -11.477 -9.602 1 98.81 54 ILE B N 1
ATOM 1762 C CA . ILE B 1 54 ? 6.566 -11.531 -8.477 1 98.81 54 ILE B CA 1
ATOM 1763 C C . ILE B 1 54 ? 5.234 -12.117 -8.93 1 98.81 54 ILE B C 1
ATOM 1765 O O . ILE B 1 54 ? 4.66 -11.68 -9.93 1 98.81 54 ILE B O 1
ATOM 1769 N N . TYR B 1 55 ? 4.75 -13.078 -8.172 1 98.56 55 TYR B N 1
ATOM 1770 C CA . TYR B 1 55 ? 3.479 -13.727 -8.484 1 98.56 55 TYR B CA 1
ATOM 1771 C C . TYR B 1 55 ? 2.42 -13.375 -7.441 1 98.56 55 TYR B C 1
ATOM 1773 O O . TYR B 1 55 ? 2.725 -13.25 -6.254 1 98.56 55 TYR B O 1
ATOM 1781 N N . PHE B 1 56 ? 1.225 -13.266 -7.898 1 98.06 56 PHE B N 1
ATOM 1782 C CA . PHE B 1 56 ? 0.059 -13.156 -7.027 1 98.06 56 PHE B CA 1
ATOM 1783 C C . PHE B 1 56 ? -1.179 -13.727 -7.707 1 98.06 56 PHE B C 1
ATOM 1785 O O . PHE B 1 56 ? -1.167 -13.992 -8.914 1 98.06 56 PHE B O 1
ATOM 1792 N N . HIS B 1 57 ? -2.238 -13.922 -6.926 1 95.75 57 HIS B N 1
ATOM 1793 C CA . HIS B 1 57 ? -3.455 -14.492 -7.492 1 95.75 57 HIS B CA 1
ATOM 1794 C C . HIS B 1 57 ? -4.645 -13.555 -7.301 1 95.75 57 HIS B C 1
ATOM 1796 O O . HIS B 1 57 ? -4.578 -12.617 -6.512 1 95.75 57 HIS B O 1
ATOM 1802 N N . GLY B 1 58 ? -5.66 -13.805 -8.039 1 92.88 58 GLY B N 1
ATOM 1803 C CA . GLY B 1 58 ? -6.91 -13.07 -7.953 1 92.88 58 GLY B CA 1
ATOM 1804 C C . GLY B 1 58 ? -8.008 -13.648 -8.828 1 92.88 58 GLY B C 1
ATOM 1805 O O . GLY B 1 58 ? -7.828 -14.711 -9.43 1 92.88 58 GLY B O 1
ATOM 1806 N N . ALA B 1 59 ? -9.086 -12.938 -8.789 1 90 59 ALA B N 1
ATOM 1807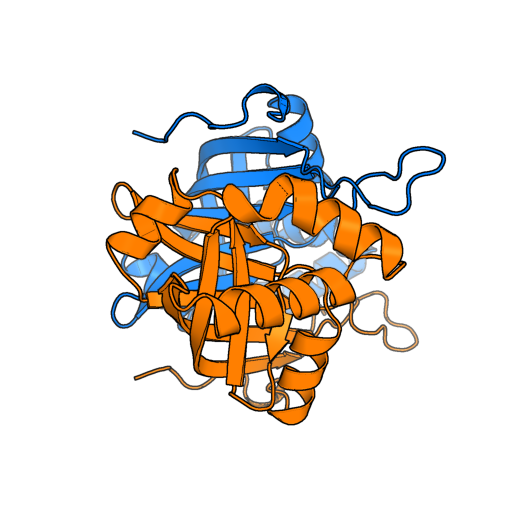 C CA . ALA B 1 59 ? -10.219 -13.344 -9.617 1 90 59 ALA B CA 1
ATOM 1808 C C . ALA B 1 59 ? -9.969 -13.008 -11.086 1 90 59 ALA B C 1
ATOM 1810 O O . ALA B 1 59 ? -9.156 -12.125 -11.398 1 90 59 ALA B O 1
ATOM 1811 N N . LYS B 1 60 ? -10.656 -13.625 -11.945 1 89.94 60 LYS B N 1
ATOM 1812 C CA . LYS B 1 60 ? -10.547 -13.406 -13.383 1 89.94 60 LYS B CA 1
ATOM 1813 C C . LYS B 1 60 ? -11.273 -12.133 -13.805 1 89.94 60 LYS B C 1
ATOM 1815 O O . LYS B 1 60 ? -11.047 -11.602 -14.891 1 89.94 60 LYS B O 1
ATOM 1820 N N . GLU B 1 61 ? -12.125 -11.711 -12.945 1 90.38 61 GLU B N 1
ATOM 1821 C CA . GLU B 1 61 ? -12.938 -10.531 -13.234 1 90.38 61 GLU B CA 1
ATOM 1822 C C . GLU B 1 61 ? -12.836 -9.5 -12.117 1 90.38 61 GLU B C 1
ATOM 1824 O O . GLU B 1 61 ? -12.508 -9.844 -10.977 1 90.38 61 GLU B O 1
ATOM 1829 N N . GLY B 1 62 ? -13.227 -8.289 -12.555 1 92.12 62 GLY B N 1
ATOM 1830 C CA . GLY B 1 62 ? -13.25 -7.223 -11.562 1 92.12 62 GLY B CA 1
ATOM 1831 C C . GLY B 1 62 ? -12.32 -6.07 -11.906 1 92.12 62 GLY B C 1
ATOM 1832 O O . GLY B 1 62 ? -11.672 -6.078 -12.953 1 92.12 62 GLY B O 1
ATOM 1833 N N . HIS B 1 63 ? -12.289 -5.133 -10.977 1 92.94 63 HIS B N 1
ATOM 1834 C CA . HIS B 1 63 ? -11.562 -3.887 -11.203 1 92.94 63 HIS B CA 1
ATOM 1835 C C . HIS B 1 63 ? -10.086 -4.152 -11.469 1 92.94 63 HIS B C 1
ATOM 1837 O O . HIS B 1 63 ? -9.523 -3.633 -12.438 1 92.94 63 HIS B O 1
ATOM 1843 N N . LYS B 1 64 ? -9.508 -4.953 -10.641 1 93.62 64 LYS B N 1
ATOM 1844 C CA . LYS B 1 64 ? -8.094 -5.27 -10.781 1 93.62 64 LYS B CA 1
ATOM 1845 C C . LYS B 1 64 ? -7.801 -5.941 -12.117 1 93.62 64 LYS B C 1
ATOM 1847 O O . LYS B 1 64 ? -6.891 -5.531 -12.844 1 93.62 64 LYS B O 1
ATOM 1852 N N . ALA B 1 65 ? -8.516 -6.961 -12.398 1 93.19 65 ALA B N 1
ATOM 1853 C CA . ALA B 1 65 ? -8.336 -7.695 -13.648 1 93.19 65 ALA B CA 1
ATOM 1854 C C . ALA B 1 65 ? -8.539 -6.789 -14.859 1 93.19 65 ALA B C 1
ATOM 1856 O O . ALA B 1 65 ? -7.75 -6.824 -15.805 1 93.19 65 ALA B O 1
ATOM 1857 N N . ASP B 1 66 ? -9.547 -5.969 -14.852 1 95.12 66 ASP B N 1
ATOM 1858 C CA . ASP B 1 66 ? -9.828 -5.031 -15.938 1 95.12 66 ASP B CA 1
ATOM 1859 C C . ASP B 1 66 ? -8.672 -4.051 -16.125 1 95.12 66 ASP B C 1
ATOM 1861 O O . ASP B 1 66 ? -8.273 -3.762 -17.25 1 95.12 66 ASP B O 1
ATOM 1865 N N . ALA B 1 67 ? -8.211 -3.537 -15.016 1 96.06 67 ALA B N 1
ATOM 1866 C CA . ALA B 1 67 ? -7.125 -2.559 -15.062 1 96.06 67 ALA B CA 1
ATOM 1867 C C . ALA B 1 67 ? -5.863 -3.164 -15.664 1 96.06 67 ALA B C 1
ATOM 1869 O O . ALA B 1 67 ? -5.219 -2.549 -16.516 1 96.06 67 ALA B O 1
ATOM 1870 N N . VAL B 1 68 ? -5.508 -4.359 -15.211 1 95.94 68 VAL B N 1
ATOM 1871 C CA . VAL B 1 68 ? -4.328 -5.066 -15.695 1 95.94 68 VAL B CA 1
ATOM 1872 C C . VAL B 1 68 ? -4.441 -5.293 -17.203 1 95.94 68 VAL B C 1
ATOM 1874 O O . VAL B 1 68 ? -3.451 -5.18 -17.922 1 95.94 68 VAL B O 1
ATOM 1877 N N . ASN B 1 69 ? -5.621 -5.59 -17.641 1 94.5 69 ASN B N 1
ATOM 1878 C CA . ASN B 1 69 ? -5.848 -5.824 -19.062 1 94.5 69 ASN B CA 1
ATOM 1879 C C . ASN B 1 69 ? -5.695 -4.539 -19.859 1 94.5 69 ASN B C 1
ATOM 1881 O O . ASN B 1 69 ? -5.262 -4.574 -21.016 1 94.5 69 ASN B O 1
ATOM 1885 N N . ARG B 1 70 ? -6.02 -3.469 -19.312 1 96.31 70 ARG B N 1
ATOM 1886 C CA . ARG B 1 70 ? -5.961 -2.18 -19.984 1 96.31 70 ARG B CA 1
ATOM 1887 C C . ARG B 1 70 ? -4.535 -1.636 -20 1 96.31 70 ARG B C 1
ATOM 1889 O O . ARG B 1 70 ? -4.113 -1.014 -20.984 1 96.31 70 ARG B O 1
ATOM 1896 N N . CYS B 1 71 ? -3.828 -1.763 -18.984 1 97.5 71 CYS B N 1
ATOM 1897 C CA . CYS B 1 71 ? -2.461 -1.277 -18.828 1 97.5 71 CYS B CA 1
ATOM 1898 C C . CYS B 1 71 ? -1.646 -2.219 -17.953 1 97.5 71 CYS B C 1
ATOM 1900 O O . CYS B 1 71 ? -2.006 -2.465 -16.797 1 97.5 71 CYS B O 1
ATOM 1902 N N . ASP B 1 72 ? -0.57 -2.684 -18.453 1 98.06 72 ASP B N 1
ATOM 1903 C CA . ASP B 1 72 ? 0.174 -3.717 -17.734 1 98.06 72 ASP B CA 1
ATOM 1904 C C . ASP B 1 72 ? 1.247 -3.102 -16.844 1 98.06 72 ASP B C 1
ATOM 1906 O O . ASP B 1 72 ? 2.002 -3.82 -16.188 1 98.06 72 ASP B O 1
ATOM 1910 N N . LYS B 1 73 ? 1.434 -1.749 -16.844 1 98.31 73 LYS B N 1
ATOM 1911 C CA . LYS B 1 73 ? 2.377 -1.064 -15.969 1 98.31 73 LYS B CA 1
ATOM 1912 C C . LYS B 1 73 ? 1.864 -1.026 -14.531 1 98.31 73 LYS B C 1
ATOM 1914 O O . LYS B 1 73 ? 0.786 -0.492 -14.266 1 98.31 73 LYS B O 1
ATOM 1919 N N . VAL B 1 74 ? 2.631 -1.562 -13.617 1 98.75 74 VAL B N 1
ATOM 1920 C CA . VAL B 1 74 ? 2.152 -1.679 -12.242 1 98.75 74 VAL B CA 1
ATOM 1921 C C . VAL B 1 74 ? 3.264 -1.282 -11.273 1 98.75 74 VAL B C 1
ATOM 1923 O O . VAL B 1 74 ? 4.43 -1.171 -11.664 1 98.75 74 VAL B O 1
ATOM 1926 N N . CYS B 1 75 ? 2.885 -1.006 -10.094 1 98.81 75 CYS B N 1
ATOM 1927 C CA . CYS B 1 75 ? 3.762 -0.768 -8.953 1 98.81 75 CYS B CA 1
ATOM 1928 C C . CYS B 1 75 ? 3.387 -1.667 -7.777 1 98.81 75 CYS B C 1
ATOM 1930 O O . CYS B 1 75 ? 2.205 -1.855 -7.488 1 98.81 75 CYS B O 1
ATOM 1932 N N . LEU B 1 76 ? 4.293 -2.301 -7.188 1 98.88 76 LEU B N 1
ATOM 1933 C CA . LEU B 1 76 ? 4.117 -3.078 -5.965 1 98.88 76 LEU B CA 1
ATOM 1934 C C . LEU B 1 76 ? 5.02 -2.553 -4.852 1 98.88 76 LEU B C 1
ATOM 1936 O O . LEU B 1 76 ? 6.23 -2.422 -5.039 1 98.88 76 LEU B O 1
ATOM 1940 N N . THR B 1 77 ? 4.465 -2.209 -3.734 1 98.81 77 THR B N 1
ATOM 1941 C CA . THR B 1 77 ? 5.195 -1.655 -2.602 1 98.81 77 THR B CA 1
ATOM 1942 C C . THR B 1 77 ? 5.016 -2.527 -1.361 1 98.81 77 THR B C 1
ATOM 1944 O O . THR B 1 77 ? 3.896 -2.93 -1.037 1 98.81 77 THR B O 1
ATOM 1947 N N . VAL B 1 78 ? 6.07 -2.84 -0.743 1 98.38 78 VAL B N 1
ATOM 1948 C CA . VAL B 1 78 ? 6.055 -3.615 0.493 1 98.38 78 VAL B CA 1
ATOM 1949 C C . VAL B 1 78 ? 6.91 -2.92 1.55 1 98.38 78 VAL B C 1
ATOM 1951 O O . VAL B 1 78 ? 7.855 -2.201 1.218 1 98.38 78 VAL B O 1
ATOM 1954 N N . TRP B 1 79 ? 6.523 -3.041 2.805 1 97.5 79 TRP B N 1
ATOM 1955 C CA . TRP B 1 79 ? 7.352 -2.518 3.887 1 97.5 79 TRP B CA 1
ATOM 1956 C C . TRP B 1 79 ? 7.273 -3.416 5.117 1 97.5 79 TRP B C 1
ATOM 1958 O O . TRP B 1 79 ? 6.273 -4.109 5.324 1 97.5 79 TRP B O 1
ATOM 1968 N N . ASN B 1 80 ? 8.312 -3.445 5.844 1 96.62 80 ASN B N 1
ATOM 1969 C CA . ASN B 1 80 ? 8.352 -4.25 7.062 1 96.62 80 ASN B CA 1
ATOM 1970 C C . ASN B 1 80 ? 8.234 -3.383 8.312 1 96.62 80 ASN B C 1
ATOM 1972 O O . ASN B 1 80 ? 8.016 -2.174 8.211 1 96.62 80 ASN B O 1
ATOM 1976 N N . GLN B 1 81 ? 8.195 -4.043 9.43 1 92.12 81 GLN B N 1
ATOM 1977 C CA . GLN B 1 81 ? 8.047 -3.324 10.688 1 92.12 81 GLN B CA 1
ATOM 1978 C C . GLN B 1 81 ? 9.336 -2.584 11.047 1 92.12 81 GLN B C 1
ATOM 1980 O O . GLN B 1 81 ? 9.297 -1.544 11.711 1 92.12 81 GLN B O 1
ATOM 1985 N N . GLY B 1 82 ? 10.43 -3.109 10.648 1 93.75 82 GLY B N 1
ATOM 1986 C CA . GLY B 1 82 ? 11.719 -2.496 10.938 1 93.75 82 GLY B CA 1
ATOM 1987 C C . GLY B 1 82 ? 12.18 -2.725 12.359 1 93.75 82 GLY B C 1
ATOM 1988 O O . GLY B 1 82 ? 11.938 -3.787 12.938 1 93.75 82 GLY B O 1
ATOM 1989 N N . PHE B 1 83 ? 13.031 -1.822 12.82 1 92.5 83 PHE B N 1
ATOM 1990 C CA . PHE B 1 83 ? 13.633 -1.954 14.141 1 92.5 83 PHE B CA 1
ATOM 1991 C C . PHE B 1 83 ? 13.523 -0.647 14.922 1 92.5 83 PHE B C 1
ATOM 1993 O O . PHE B 1 83 ? 13.203 0.397 14.352 1 92.5 83 PHE B O 1
ATOM 2000 N N . LYS B 1 84 ? 13.664 -0.789 16.234 1 92.12 84 LYS B N 1
ATOM 2001 C CA . LYS B 1 84 ? 13.75 0.363 17.125 1 92.12 84 LYS B CA 1
ATOM 2002 C C . LYS B 1 84 ? 15.164 0.538 17.672 1 92.12 84 LYS B C 1
ATOM 2004 O O . LYS B 1 84 ? 15.773 -0.421 18.156 1 92.12 84 LYS B O 1
ATOM 2009 N N . LYS B 1 85 ? 15.625 1.797 17.531 1 90.38 85 LYS B N 1
ATOM 2010 C CA . LYS B 1 85 ? 16.906 2.092 18.156 1 90.38 85 LYS B CA 1
ATOM 2011 C C . LYS B 1 85 ? 16.781 2.201 19.672 1 90.38 85 LYS B C 1
ATOM 2013 O O . LYS B 1 85 ? 15.734 2.611 20.172 1 90.38 85 LYS B O 1
ATOM 2018 N N . GLU B 1 86 ? 17.875 1.83 20.266 1 90.44 86 GLU B N 1
ATOM 2019 C CA . GLU B 1 86 ? 17.859 1.919 21.734 1 90.44 86 GLU B CA 1
ATOM 2020 C C . GLU B 1 86 ? 17.562 3.342 22.188 1 90.44 86 GLU B C 1
ATOM 2022 O O . GLU B 1 86 ? 18.188 4.297 21.719 1 90.44 86 GLU B O 1
ATOM 2027 N N . GLY B 1 87 ? 16.578 3.496 23.094 1 88.62 87 GLY B N 1
ATOM 2028 C CA . GLY B 1 87 ? 16.234 4.797 23.656 1 88.62 87 GLY B CA 1
ATOM 2029 C C . GLY B 1 87 ? 15.297 5.59 22.766 1 88.62 87 GLY B C 1
ATOM 2030 O O . GLY B 1 87 ? 14.906 6.711 23.094 1 88.62 87 GLY B O 1
ATOM 2031 N N . HIS B 1 88 ? 15.023 4.961 21.609 1 87.94 88 HIS B N 1
ATOM 2032 C CA . HIS B 1 88 ? 14.133 5.641 20.672 1 87.94 88 HIS B CA 1
ATOM 2033 C C . HIS B 1 88 ? 12.75 4.996 20.672 1 87.94 88 HIS B C 1
ATOM 2035 O O . HIS B 1 88 ? 12.609 3.809 20.969 1 87.94 88 HIS B O 1
ATOM 2041 N N . TRP B 1 89 ? 11.773 5.777 20.375 1 87.44 89 TRP B N 1
ATOM 2042 C CA . TRP B 1 89 ? 10.414 5.254 20.406 1 87.44 89 TRP B CA 1
ATOM 2043 C C . TRP B 1 89 ? 9.961 4.84 19 1 87.44 89 TRP B C 1
ATOM 2045 O O . TRP B 1 89 ? 9.047 4.023 18.859 1 87.44 89 TRP B O 1
ATOM 2055 N N . GLU B 1 90 ? 10.641 5.453 18 1 88.94 90 GLU B N 1
ATOM 2056 C CA . GLU B 1 90 ? 10.133 5.281 16.641 1 88.94 90 GLU B CA 1
ATOM 2057 C C . GLU B 1 90 ? 10.672 4.004 16.016 1 88.94 90 GLU B C 1
ATOM 2059 O O . GLU B 1 90 ? 11.812 3.607 16.281 1 88.94 90 GLU B O 1
ATOM 2064 N N . TRP B 1 91 ? 9.836 3.398 15.227 1 90.19 91 TRP B N 1
ATOM 2065 C CA . TRP B 1 91 ? 10.266 2.283 14.383 1 90.19 91 TRP B CA 1
ATOM 2066 C C . TRP B 1 91 ? 10.867 2.787 13.078 1 90.19 91 TRP B C 1
ATOM 2068 O O . TRP B 1 91 ? 10.484 3.846 12.578 1 90.19 91 TRP B O 1
ATOM 2078 N N . ASN B 1 92 ? 11.82 2.016 12.602 1 92.69 92 ASN B N 1
ATOM 2079 C CA . ASN B 1 92 ? 12.477 2.307 11.328 1 92.69 92 ASN B CA 1
ATOM 2080 C C . ASN B 1 92 ? 12.242 1.19 10.312 1 92.69 92 ASN B C 1
ATOM 2082 O O . ASN B 1 92 ? 13.055 0.273 10.195 1 92.69 92 ASN B O 1
ATOM 2086 N N . PRO B 1 93 ? 11.18 1.314 9.617 1 95.19 93 PRO B N 1
ATOM 2087 C CA . PRO B 1 93 ? 10.875 0.275 8.633 1 95.19 93 PRO B CA 1
ATOM 2088 C C . PRO B 1 93 ? 11.695 0.409 7.352 1 95.19 93 PRO B C 1
ATOM 2090 O O . PRO B 1 93 ? 12.297 1.459 7.109 1 95.19 93 PRO B O 1
ATOM 2093 N N . THR B 1 94 ? 11.75 -0.702 6.656 1 96.88 94 THR B N 1
ATOM 2094 C CA . THR B 1 94 ? 12.25 -0.702 5.289 1 96.88 94 THR B CA 1
ATOM 2095 C C . THR B 1 94 ? 11.117 -0.919 4.293 1 96.88 94 THR B C 1
ATOM 2097 O O . THR B 1 94 ? 10.227 -1.741 4.523 1 96.88 94 THR B O 1
ATOM 2100 N N . SER B 1 95 ? 11.172 -0.123 3.309 1 97.75 95 SER B N 1
ATOM 2101 C CA . SER B 1 95 ? 10.18 -0.28 2.246 1 97.75 95 SER B CA 1
ATOM 2102 C C . SER B 1 95 ? 10.852 -0.567 0.907 1 97.75 95 SER B C 1
ATOM 2104 O O . SER B 1 95 ? 11.992 -0.17 0.681 1 97.75 95 SER B O 1
ATOM 2106 N N . VAL B 1 96 ? 10.195 -1.324 0.096 1 98.44 96 VAL B N 1
ATOM 2107 C CA . VAL B 1 96 ? 10.648 -1.654 -1.252 1 98.44 96 VAL B CA 1
ATOM 2108 C C . VAL B 1 96 ? 9.57 -1.28 -2.266 1 98.44 96 VAL B C 1
ATOM 2110 O O . VAL B 1 96 ? 8.398 -1.625 -2.09 1 98.44 96 VAL B O 1
ATOM 2113 N N . VAL B 1 97 ? 9.953 -0.554 -3.289 1 98.38 97 VAL B N 1
ATOM 2114 C CA . VAL B 1 97 ? 9.07 -0.185 -4.391 1 98.38 97 VAL B CA 1
ATOM 2115 C C . VAL B 1 97 ? 9.531 -0.869 -5.676 1 98.38 97 VAL B C 1
ATOM 2117 O O . VAL B 1 97 ? 10.688 -0.734 -6.074 1 98.38 97 VAL B O 1
ATOM 2120 N N . VAL B 1 98 ? 8.594 -1.537 -6.262 1 98.62 98 VAL B N 1
ATOM 2121 C CA . VAL B 1 98 ? 8.875 -2.271 -7.492 1 98.62 98 VAL B CA 1
ATOM 2122 C C . VAL B 1 98 ? 7.996 -1.739 -8.625 1 98.62 98 VAL B C 1
ATOM 2124 O O . VAL B 1 98 ? 6.781 -1.599 -8.461 1 98.62 98 VAL B O 1
ATOM 2127 N N . PHE B 1 99 ? 8.641 -1.404 -9.711 1 98.56 99 PHE B N 1
ATOM 2128 C CA . PHE B 1 99 ? 7.938 -1.141 -10.961 1 98.56 99 PHE B CA 1
ATOM 2129 C C . PHE B 1 99 ? 8.117 -2.295 -11.938 1 98.56 99 PHE B C 1
ATOM 2131 O O . PHE B 1 99 ? 9.211 -2.848 -12.062 1 98.56 99 PHE B O 1
ATOM 2138 N N . GLY B 1 100 ? 7.031 -2.639 -12.586 1 98.5 100 GLY B N 1
ATOM 2139 C CA . GLY B 1 100 ? 7.125 -3.73 -13.547 1 98.5 100 GLY B CA 1
ATOM 2140 C C . GLY B 1 100 ? 5.902 -3.855 -14.43 1 98.5 100 GLY B C 1
ATOM 2141 O O . GLY B 1 100 ? 5.016 -3 -14.398 1 98.5 100 GLY B O 1
ATOM 2142 N N . LYS B 1 101 ? 5.902 -4.91 -15.242 1 98.56 101 LYS B N 1
ATOM 2143 C CA . LYS B 1 101 ? 4.789 -5.242 -16.125 1 98.56 101 LYS B CA 1
ATOM 2144 C C . LYS B 1 101 ? 4.113 -6.539 -15.703 1 98.56 101 LYS B C 1
ATOM 2146 O O . LYS B 1 101 ? 4.781 -7.543 -15.453 1 98.56 101 LYS B O 1
ATOM 2151 N N . VAL B 1 102 ? 2.783 -6.484 -15.602 1 98.62 102 VAL B N 1
ATOM 2152 C CA . VAL B 1 102 ? 2.023 -7.629 -15.109 1 98.62 102 VAL B CA 1
ATOM 2153 C C . VAL B 1 102 ? 1.315 -8.312 -16.281 1 98.62 102 VAL B C 1
ATOM 2155 O O . VAL B 1 102 ? 0.838 -7.652 -17.203 1 98.62 102 VAL B O 1
ATOM 2158 N N . LYS B 1 103 ? 1.247 -9.586 -16.266 1 97.06 103 LYS B N 1
ATOM 2159 C CA . LYS B 1 103 ? 0.489 -10.391 -17.219 1 97.06 103 LYS B CA 1
ATOM 2160 C C . LYS B 1 103 ? -0.138 -11.602 -16.547 1 97.06 103 LYS B C 1
ATOM 2162 O O . LYS B 1 103 ? 0.423 -12.148 -15.594 1 97.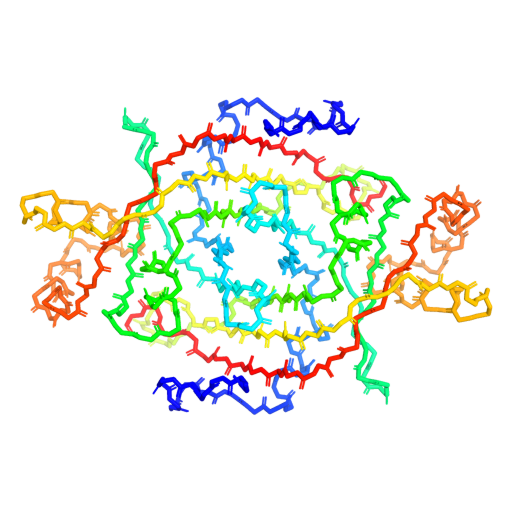06 103 LYS B O 1
ATOM 2167 N N . PRO B 1 104 ? -1.308 -11.992 -17.047 1 96.38 104 PRO B N 1
ATOM 2168 C CA . PRO B 1 104 ? -1.846 -13.266 -16.562 1 96.38 104 PRO B CA 1
ATOM 2169 C C . PRO B 1 104 ? -1.004 -14.469 -16.984 1 96.38 104 PRO B C 1
ATOM 2171 O O . PRO B 1 104 ? -0.483 -14.492 -18.109 1 96.38 104 PRO B O 1
ATOM 2174 N N . VAL B 1 105 ? -0.813 -15.367 -16.047 1 96.31 105 VAL B N 1
ATOM 2175 C CA . VAL B 1 105 ? -0.119 -16.609 -16.375 1 96.31 105 VAL B CA 1
ATOM 2176 C C . VAL B 1 105 ? -1.087 -17.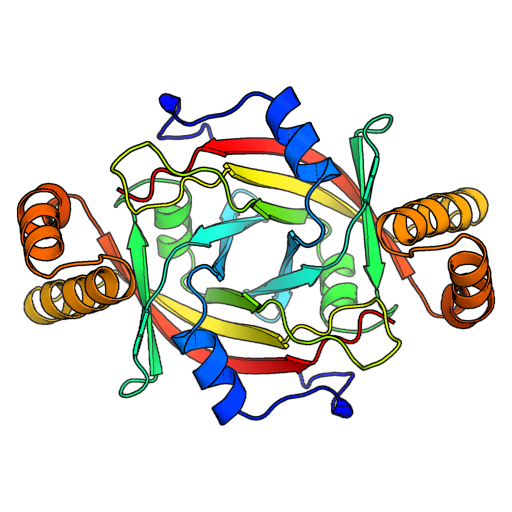578 -17.047 1 96.31 105 VAL B C 1
ATOM 2178 O O . VAL B 1 105 ? -2.115 -17.938 -16.469 1 96.31 105 VAL B O 1
ATOM 2181 N N . THR B 1 106 ? -0.755 -18.047 -18.25 1 92.44 106 THR B N 1
ATOM 2182 C CA . THR B 1 106 ? -1.688 -18.859 -19 1 92.44 106 THR B CA 1
ATOM 2183 C C . THR B 1 106 ? -1.132 -20.281 -19.203 1 92.44 106 THR B C 1
ATOM 2185 O O . THR B 1 106 ? -1.887 -21.219 -19.453 1 92.44 106 THR B O 1
ATOM 2188 N N . GLU B 1 107 ? 0.198 -20.453 -19.125 1 92.81 107 GLU B N 1
ATOM 2189 C CA . GLU B 1 107 ? 0.794 -21.766 -19.281 1 92.81 107 GLU B CA 1
ATOM 2190 C C . GLU B 1 107 ? 0.495 -22.641 -18.062 1 92.81 107 GLU B C 1
ATOM 2192 O O . GLU B 1 107 ? 0.942 -22.359 -16.953 1 92.81 107 GLU B O 1
ATOM 2197 N N . ASN B 1 108 ? -0.122 -23.734 -18.312 1 89.06 108 ASN B N 1
ATOM 2198 C CA . ASN B 1 108 ? -0.651 -24.578 -17.234 1 89.06 108 ASN B CA 1
ATOM 2199 C C . ASN B 1 108 ? 0.455 -25.062 -16.312 1 89.06 108 ASN B C 1
ATOM 2201 O O . ASN B 1 108 ? 0.3 -25.031 -15.086 1 89.06 108 ASN B O 1
ATOM 2205 N N . ASN B 1 109 ? 1.549 -25.594 -16.891 1 90.56 109 ASN B N 1
ATOM 2206 C CA . ASN B 1 109 ? 2.621 -26.125 -16.062 1 90.56 109 ASN B CA 1
ATOM 2207 C C . ASN B 1 109 ? 3.215 -25.031 -15.156 1 90.56 109 ASN B C 1
ATOM 2209 O O . ASN B 1 109 ? 3.459 -25.281 -13.969 1 90.56 109 ASN B O 1
ATOM 2213 N N . ILE B 1 110 ? 3.379 -23.859 -15.648 1 92.19 110 ILE B N 1
ATOM 2214 C CA . ILE B 1 110 ? 3.906 -22.734 -14.883 1 92.19 110 ILE B CA 1
ATOM 2215 C C . ILE B 1 110 ? 2.877 -22.297 -13.844 1 92.19 110 ILE B C 1
ATOM 2217 O O . ILE B 1 110 ? 3.219 -22.047 -12.688 1 92.19 110 ILE B O 1
ATOM 2221 N N . PHE B 1 111 ? 1.668 -22.281 -14.297 1 94 111 PHE B N 1
ATOM 2222 C CA . PHE B 1 111 ? 0.567 -21.844 -13.438 1 94 111 PHE B CA 1
ATOM 2223 C C . PHE B 1 111 ? 0.509 -22.688 -12.164 1 94 111 PHE B C 1
ATOM 2225 O O . PHE B 1 111 ? 0.585 -22.141 -11.062 1 94 111 PHE B O 1
ATOM 2232 N N . GLU B 1 112 ? 0.447 -23.969 -12.281 1 92.69 112 GLU B N 1
ATOM 2233 C CA . GLU B 1 112 ? 0.284 -24.844 -11.125 1 92.69 112 GLU B CA 1
ATOM 2234 C C . GLU B 1 112 ? 1.497 -24.766 -10.203 1 92.69 112 GLU B C 1
ATOM 2236 O O . GLU B 1 112 ? 1.351 -24.703 -8.977 1 92.69 112 GLU B O 1
ATOM 2241 N N . ASP B 1 113 ? 2.605 -24.828 -10.812 1 95 113 ASP B N 1
ATOM 2242 C CA . ASP B 1 113 ? 3.842 -24.812 -10.031 1 95 113 ASP B CA 1
ATOM 2243 C C . ASP B 1 113 ? 3.967 -23.516 -9.234 1 95 113 ASP B C 1
ATOM 2245 O O . ASP B 1 113 ? 4.25 -23.547 -8.031 1 95 113 ASP B O 1
ATOM 2249 N N . ARG B 1 114 ? 3.797 -22.359 -9.859 1 96.31 114 ARG B N 1
ATOM 2250 C CA . ARG B 1 114 ? 3.955 -21.078 -9.203 1 96.31 114 ARG B CA 1
ATOM 2251 C C . ARG B 1 114 ? 2.828 -20.828 -8.203 1 96.31 114 ARG B C 1
ATOM 2253 O O . ARG B 1 114 ? 3.041 -20.203 -7.16 1 96.31 114 ARG B O 1
ATOM 2260 N N . LEU B 1 115 ? 1.63 -21.312 -8.539 1 95 115 LEU B N 1
ATOM 2261 C CA . LEU B 1 115 ? 0.532 -21.188 -7.586 1 95 115 LEU B CA 1
ATOM 2262 C C . LEU B 1 115 ? 0.831 -21.984 -6.316 1 95 115 LEU B C 1
ATOM 2264 O O . LEU B 1 115 ? 0.534 -21.531 -5.211 1 95 115 LEU B O 1
ATOM 2268 N N . ARG B 1 116 ? 1.397 -23.156 -6.484 1 94.62 116 ARG B N 1
ATOM 2269 C CA . ARG B 1 116 ? 1.782 -23.969 -5.34 1 94.62 116 ARG B CA 1
ATOM 2270 C C . ARG B 1 116 ? 2.838 -23.266 -4.496 1 94.62 116 ARG B C 1
ATOM 2272 O O . ARG B 1 116 ? 2.766 -23.281 -3.266 1 94.62 116 ARG B O 1
ATOM 2279 N N . LYS B 1 117 ? 3.809 -22.656 -5.121 1 95.56 117 LYS B N 1
ATOM 2280 C CA . LYS B 1 117 ? 4.848 -21.922 -4.402 1 95.56 117 LYS B CA 1
ATOM 2281 C C . LYS B 1 117 ? 4.266 -20.734 -3.656 1 95.56 117 LYS B C 1
ATOM 2283 O O . LYS B 1 117 ? 4.656 -20.453 -2.52 1 95.56 117 LYS B O 1
ATOM 2288 N N . LEU B 1 118 ? 3.357 -20.078 -4.32 1 96 118 LEU B N 1
ATOM 2289 C CA . LEU B 1 118 ? 2.645 -18.984 -3.664 1 96 118 LEU B CA 1
ATOM 2290 C C . LEU B 1 118 ? 1.904 -19.484 -2.43 1 96 118 LEU B C 1
ATOM 2292 O O . LEU B 1 118 ? 2.037 -18.922 -1.346 1 96 118 LEU B O 1
ATOM 2296 N N . ALA B 1 119 ? 1.159 -20.547 -2.572 1 94.75 119 ALA B N 1
ATOM 2297 C CA . ALA B 1 119 ? 0.403 -21.125 -1.459 1 94.75 119 ALA B CA 1
ATOM 2298 C C . ALA B 1 119 ? 1.333 -21.562 -0.333 1 94.75 119 ALA B C 1
ATOM 2300 O O . ALA B 1 119 ? 1.023 -21.375 0.846 1 94.75 119 ALA B O 1
ATOM 2301 N N . ALA B 1 120 ? 2.449 -22.125 -0.672 1 94.88 120 ALA B N 1
ATOM 2302 C CA . ALA B 1 120 ? 3.396 -22.672 0.299 1 94.88 120 ALA B CA 1
ATOM 2303 C C . ALA B 1 120 ? 3.967 -21.578 1.186 1 94.88 120 ALA B C 1
ATOM 2305 O O . ALA B 1 120 ? 4.398 -21.828 2.311 1 94.88 120 ALA B O 1
ATOM 2306 N N . LYS B 1 121 ? 3.984 -20.359 0.675 1 94.56 121 LYS B N 1
ATOM 2307 C CA . LYS B 1 121 ? 4.465 -19.219 1.463 1 94.56 121 LYS B CA 1
ATOM 2308 C C . LYS B 1 121 ? 3.512 -18.906 2.613 1 94.56 121 LYS B C 1
ATOM 2310 O O . LYS B 1 121 ? 3.92 -18.328 3.625 1 94.56 121 LYS B O 1
ATOM 2315 N N . TYR B 1 122 ? 2.256 -19.312 2.518 1 93.75 122 TYR B N 1
ATOM 2316 C CA . TYR B 1 122 ? 1.258 -18.828 3.463 1 93.75 122 TYR B CA 1
ATOM 2317 C C . TYR B 1 122 ? 0.613 -19.984 4.219 1 93.75 122 TYR B C 1
ATOM 2319 O O . TYR B 1 122 ? 0.269 -19.859 5.395 1 93.75 122 TYR B O 1
ATOM 2327 N N . TYR B 1 123 ? 0.443 -21.078 3.582 1 91.88 123 TYR B N 1
ATOM 2328 C CA . TYR B 1 123 ? -0.242 -22.203 4.207 1 91.88 123 TYR B CA 1
ATOM 2329 C C . TYR B 1 123 ? 0.701 -22.969 5.125 1 91.88 123 TYR B C 1
ATOM 2331 O O . TYR B 1 123 ? 1.875 -23.156 4.797 1 91.88 123 TYR B O 1
ATOM 2339 N N . PRO B 1 124 ? 0.154 -23.469 6.168 1 90.31 124 PRO B N 1
ATOM 2340 C CA . PRO B 1 124 ? 1.012 -24.125 7.16 1 90.31 124 PRO B CA 1
ATOM 2341 C C . PRO B 1 124 ? 1.438 -25.531 6.738 1 90.31 124 PRO B C 1
ATOM 2343 O O . PRO B 1 124 ? 2.471 -26.031 7.191 1 90.31 124 PRO B O 1
ATOM 2346 N N . THR B 1 125 ? 0.538 -26.219 5.926 1 90.56 125 THR B N 1
ATOM 2347 C CA . THR B 1 125 ? 0.869 -27.609 5.594 1 90.56 125 THR B CA 1
ATOM 2348 C C . THR B 1 125 ? 0.662 -27.875 4.105 1 90.56 125 THR B C 1
ATOM 2350 O O . THR B 1 125 ? -0.153 -27.219 3.461 1 90.56 125 THR B O 1
ATOM 2353 N N . THR B 1 126 ? 1.367 -28.859 3.723 1 90 126 THR B N 1
ATOM 2354 C CA . THR B 1 126 ? 1.244 -29.281 2.33 1 90 126 THR B CA 1
ATOM 2355 C C . THR B 1 126 ? -0.153 -29.828 2.049 1 90 126 THR B C 1
ATOM 2357 O O . THR B 1 126 ? -0.69 -29.641 0.956 1 90 126 THR B O 1
ATOM 2360 N N . ASP B 1 127 ? -0.689 -30.469 2.998 1 90.38 127 ASP B N 1
ATOM 2361 C CA . ASP B 1 127 ? -2.029 -31.016 2.83 1 90.38 127 ASP B CA 1
ATOM 2362 C C . ASP B 1 127 ? -3.051 -29.906 2.572 1 90.38 127 ASP B C 1
ATOM 2364 O O . ASP B 1 127 ? -3.916 -30.047 1.705 1 90.38 127 ASP B O 1
ATOM 2368 N N . GLU B 1 128 ? -2.936 -28.875 3.221 1 88.69 128 GLU B N 1
ATOM 2369 C CA . GLU B 1 128 ? -3.855 -27.766 3.035 1 88.69 128 GLU B CA 1
ATOM 2370 C C . GLU B 1 128 ? -3.676 -27.125 1.66 1 88.69 128 GLU B C 1
ATOM 2372 O O . GLU B 1 128 ? -4.645 -26.672 1.051 1 88.69 128 GLU B O 1
ATOM 2377 N N . ILE B 1 129 ? -2.49 -27.109 1.274 1 90.56 129 ILE B N 1
ATOM 2378 C CA . ILE B 1 129 ? -2.197 -26.547 -0.04 1 90.56 129 ILE B CA 1
ATOM 2379 C C . ILE B 1 129 ? -2.906 -27.359 -1.119 1 90.56 129 ILE B C 1
ATOM 2381 O O . ILE B 1 129 ? -3.607 -26.797 -1.967 1 90.56 129 ILE B O 1
ATOM 2385 N N . GLU B 1 130 ? -2.752 -28.641 -1.052 1 90.94 130 GLU B N 1
ATOM 2386 C CA . GLU B 1 130 ? -3.35 -29.516 -2.057 1 90.94 130 GLU B CA 1
ATOM 2387 C C . GLU B 1 130 ? -4.875 -29.453 -2.008 1 90.94 130 GLU B C 1
ATOM 2389 O O . GLU B 1 130 ? -5.535 -29.469 -3.049 1 90.94 130 GLU B O 1
ATOM 2394 N N . GLU B 1 131 ? -5.375 -29.344 -0.91 1 88.25 131 GLU B N 1
ATOM 2395 C CA . GLU B 1 131 ? -6.82 -29.219 -0.763 1 88.25 131 GLU B CA 1
ATOM 2396 C C . GLU B 1 131 ? -7.324 -27.938 -1.414 1 88.25 131 GLU B C 1
ATOM 2398 O O . GLU B 1 131 ? -8.328 -27.938 -2.127 1 88.25 131 GLU B O 1
ATOM 2403 N N . GLU B 1 132 ? -6.594 -26.875 -1.137 1 84.62 132 GLU B N 1
ATOM 2404 C CA . GLU B 1 132 ? -6.984 -25.578 -1.705 1 84.62 132 GLU B CA 1
ATOM 2405 C C . GLU B 1 132 ? -6.828 -25.578 -3.223 1 84.62 132 GLU B C 1
ATOM 2407 O O . GLU B 1 132 ? -7.664 -25.016 -3.938 1 84.62 132 GLU B O 1
ATOM 2412 N N . MET B 1 133 ? -5.809 -26.172 -3.633 1 86.31 133 MET B N 1
ATOM 2413 C CA . MET B 1 133 ? -5.578 -26.281 -5.07 1 86.31 133 MET B CA 1
ATOM 2414 C C . MET B 1 133 ? -6.73 -27 -5.754 1 86.31 133 MET B C 1
ATOM 2416 O O . MET B 1 133 ? -7.203 -26.578 -6.809 1 86.31 133 MET B O 1
ATOM 2420 N N . GLU B 1 134 ? -7.188 -28.047 -5.242 1 83.5 134 GLU B N 1
ATOM 2421 C CA . GLU B 1 134 ? -8.297 -28.812 -5.793 1 83.5 134 GLU B CA 1
ATOM 2422 C C . GLU B 1 134 ? -9.594 -28.016 -5.773 1 83.5 134 GLU B C 1
ATOM 2424 O O . GLU B 1 134 ? -10.406 -28.125 -6.695 1 83.5 134 GLU B O 1
ATOM 2429 N N . ARG B 1 135 ? -9.68 -27.172 -4.879 1 83.69 135 ARG B N 1
ATOM 2430 C CA . ARG B 1 135 ? -10.938 -26.469 -4.656 1 83.69 135 ARG B CA 1
ATOM 2431 C C . ARG B 1 135 ? -11 -25.203 -5.496 1 83.69 135 ARG B C 1
ATOM 2433 O O . ARG B 1 135 ? -12.062 -24.844 -6.023 1 83.69 135 ARG B O 1
ATOM 2440 N N . SER B 1 136 ? -9.844 -24.5 -5.602 1 80.94 136 SER B N 1
ATOM 2441 C CA . SER B 1 136 ? -9.992 -23.094 -6.008 1 80.94 136 SER B CA 1
ATOM 2442 C C . SER B 1 136 ? -9.086 -22.766 -7.188 1 80.94 136 SER B C 1
ATOM 2444 O O . SER B 1 136 ? -9.188 -21.688 -7.773 1 80.94 136 SER B O 1
ATOM 2446 N N . ALA B 1 137 ? -8.289 -23.672 -7.586 1 81.94 137 ALA B N 1
ATOM 2447 C CA . ALA B 1 137 ? -7.316 -23.359 -8.633 1 81.94 137 ALA B CA 1
ATOM 2448 C C . ALA B 1 137 ? -8.016 -23 -9.945 1 81.94 137 ALA B C 1
ATOM 2450 O O . ALA B 1 137 ? -7.57 -22.125 -10.68 1 81.94 137 ALA B O 1
ATOM 2451 N N . SER B 1 138 ? -9.109 -23.625 -10.25 1 80.62 138 SER B N 1
ATOM 2452 C CA . SER B 1 138 ? -9.812 -23.422 -11.508 1 80.62 138 SER B CA 1
ATOM 2453 C C . SER B 1 138 ? -10.453 -22.031 -11.562 1 80.62 138 SER B C 1
ATOM 2455 O O . SER B 1 138 ? -10.719 -21.516 -12.648 1 80.62 138 SER B O 1
ATOM 2457 N N . ARG B 1 139 ? -10.68 -21.438 -10.469 1 83.5 139 ARG B N 1
ATOM 2458 C CA . ARG B 1 139 ? -11.352 -20.141 -10.414 1 83.5 139 ARG B CA 1
ATOM 2459 C C . ARG B 1 139 ? -10.359 -19.016 -10.156 1 83.5 139 ARG B C 1
ATOM 2461 O O . ARG B 1 139 ? -10.734 -17.844 -10.141 1 83.5 139 ARG B O 1
ATOM 2468 N N . THR B 1 140 ? -9.188 -19.422 -10.047 1 91.12 140 THR B N 1
ATOM 2469 C CA . THR B 1 140 ? -8.156 -18.453 -9.672 1 91.12 140 THR B CA 1
ATOM 2470 C C . THR B 1 140 ? -7.324 -18.062 -10.883 1 91.12 140 THR B C 1
ATOM 2472 O O . THR B 1 140 ? -6.992 -18.891 -11.719 1 91.12 140 THR B O 1
ATOM 2475 N N . GLN B 1 141 ? -7.086 -16.812 -11.016 1 94.75 141 GLN B N 1
ATOM 2476 C CA . GLN B 1 141 ? -6.129 -16.312 -12.008 1 94.75 141 GLN B CA 1
ATOM 2477 C C . GLN B 1 141 ? -4.801 -15.953 -11.344 1 94.75 141 GLN B C 1
ATOM 2479 O O . GLN B 1 141 ? -4.777 -15.242 -10.336 1 94.75 141 GLN B O 1
ATOM 2484 N N . LEU B 1 142 ? -3.717 -16.578 -11.852 1 96.94 142 LEU B N 1
ATOM 2485 C CA . LEU B 1 142 ? -2.375 -16.203 -11.414 1 96.94 142 LEU B CA 1
ATOM 2486 C C . LEU B 1 142 ? -1.808 -15.094 -12.297 1 96.94 142 LEU B C 1
ATOM 2488 O O . LEU B 1 142 ? -1.95 -15.133 -13.523 1 96.94 142 LEU B O 1
ATOM 2492 N N . PHE B 1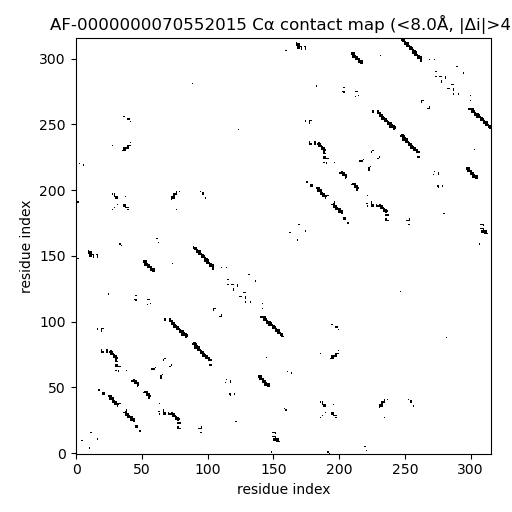 143 ? -1.155 -14.117 -11.688 1 98.19 143 PHE B N 1
ATOM 2493 C CA . PHE B 1 143 ? -0.509 -13.016 -12.398 1 98.19 143 PHE B CA 1
ATOM 2494 C C . PHE B 1 143 ? 0.986 -12.992 -12.102 1 98.19 143 PHE B C 1
ATOM 2496 O O . PHE B 1 143 ? 1.416 -13.367 -11.016 1 98.19 143 PHE B O 1
ATOM 2503 N N . ALA B 1 144 ? 1.71 -12.578 -13.102 1 98.5 144 ALA B N 1
ATOM 2504 C CA . ALA B 1 144 ? 3.158 -12.43 -12.977 1 98.5 144 ALA B CA 1
ATOM 2505 C C . ALA B 1 144 ? 3.588 -10.992 -13.273 1 98.5 144 ALA B C 1
ATOM 2507 O O . ALA B 1 144 ? 3.223 -10.43 -14.312 1 98.5 144 ALA B O 1
ATOM 2508 N N . ILE B 1 145 ? 4.312 -10.422 -12.344 1 98.75 145 ILE B N 1
ATOM 2509 C CA . ILE B 1 145 ? 4.926 -9.117 -12.562 1 98.75 145 ILE B CA 1
ATOM 2510 C C . ILE B 1 145 ? 6.398 -9.289 -12.922 1 98.75 145 ILE B C 1
ATOM 2512 O O . ILE B 1 145 ? 7.199 -9.727 -12.094 1 98.75 145 ILE B O 1
ATOM 2516 N N . LYS B 1 146 ? 6.703 -8.984 -14.125 1 98.62 146 LYS B N 1
ATOM 2517 C CA . LYS B 1 146 ? 8.117 -8.875 -14.484 1 98.62 146 LYS B CA 1
ATOM 2518 C C . LYS B 1 146 ? 8.719 -7.57 -13.961 1 98.62 146 LYS B C 1
ATOM 2520 O O . LYS B 1 146 ? 8.328 -6.484 -14.391 1 98.62 146 LYS B O 1
ATOM 2525 N N . ILE B 1 147 ? 9.719 -7.676 -13.086 1 98.5 147 ILE B N 1
ATOM 2526 C CA . ILE B 1 147 ? 10.289 -6.504 -12.43 1 98.5 147 ILE B CA 1
ATOM 2527 C C . ILE B 1 147 ? 11.156 -5.727 -13.422 1 98.5 147 ILE B C 1
ATOM 2529 O O . ILE B 1 147 ? 12.047 -6.297 -14.062 1 98.5 147 ILE B O 1
ATOM 2533 N N . GLU B 1 148 ? 10.891 -4.484 -13.555 1 97.88 148 GLU B N 1
ATOM 2534 C CA . GLU B 1 148 ? 11.703 -3.604 -14.383 1 97.88 148 GLU B CA 1
ATOM 2535 C C . GLU B 1 148 ? 12.625 -2.736 -13.531 1 97.88 148 GLU B C 1
ATOM 2537 O O . GLU B 1 148 ? 13.719 -2.371 -13.969 1 97.88 148 GLU B O 1
ATOM 2542 N N . HIS B 1 149 ? 12.172 -2.346 -12.391 1 97.81 149 HIS B N 1
ATOM 2543 C CA . HIS B 1 149 ? 12.938 -1.508 -11.469 1 97.81 149 HIS B CA 1
ATOM 2544 C C . HIS B 1 149 ? 12.547 -1.778 -10.023 1 97.81 149 HIS B C 1
ATOM 2546 O O . HIS B 1 149 ? 11.375 -1.972 -9.719 1 97.81 149 HIS B O 1
ATOM 2552 N N . MET B 1 150 ? 13.516 -1.807 -9.18 1 97.69 150 MET B N 1
ATOM 2553 C CA . MET B 1 150 ? 13.312 -2.057 -7.754 1 97.69 150 MET B CA 1
ATOM 2554 C C . MET B 1 150 ? 14.234 -1.188 -6.906 1 97.69 150 MET B C 1
ATOM 2556 O O . MET B 1 150 ? 15.445 -1.148 -7.141 1 97.69 150 MET B O 1
ATOM 2560 N N . THR B 1 151 ? 13.648 -0.464 -5.992 1 96.94 151 THR B N 1
ATOM 2561 C CA . THR B 1 151 ? 14.414 0.324 -5.031 1 96.94 151 THR B CA 1
ATOM 2562 C C . THR B 1 151 ? 13.852 0.147 -3.621 1 96.94 151 THR B C 1
ATOM 2564 O O . THR B 1 151 ? 12.68 -0.177 -3.449 1 96.94 151 THR B O 1
ATOM 2567 N N . GLY B 1 152 ? 14.703 0.237 -2.68 1 96.94 152 GLY B N 1
ATOM 2568 C CA . GLY B 1 152 ? 14.32 0.155 -1.281 1 96.94 152 GLY B CA 1
ATOM 2569 C C . GLY B 1 152 ? 14.867 1.293 -0.441 1 96.94 152 GLY B C 1
ATOM 2570 O O . GLY B 1 152 ? 15.898 1.881 -0.781 1 96.94 152 GLY B O 1
ATOM 2571 N N . LYS B 1 153 ? 14.188 1.566 0.636 1 95.56 153 LYS B N 1
ATOM 2572 C CA . LYS B 1 153 ? 14.539 2.695 1.492 1 95.56 153 LYS B CA 1
ATOM 2573 C C . LYS B 1 153 ? 14.375 2.338 2.967 1 95.56 153 LYS B C 1
ATOM 2575 O O . LYS B 1 153 ? 13.406 1.679 3.346 1 95.56 153 LYS B O 1
ATOM 2580 N N . LEU B 1 154 ? 15.406 2.709 3.736 1 93.94 154 LEU B N 1
ATOM 2581 C CA . LEU B 1 154 ? 15.234 2.762 5.184 1 93.94 154 LEU B CA 1
ATOM 2582 C C . LEU B 1 154 ? 14.492 4.027 5.598 1 93.94 154 LEU B C 1
ATOM 2584 O O . LEU B 1 154 ? 15.008 5.137 5.441 1 93.94 154 LEU B O 1
ATOM 2588 N N . VAL B 1 155 ? 13.281 3.848 6.109 1 85.75 155 VAL B N 1
ATOM 2589 C CA . VAL B 1 155 ? 12.438 4.984 6.469 1 85.75 155 VAL B CA 1
ATOM 2590 C C . VAL B 1 155 ? 12.734 5.414 7.906 1 85.75 155 VAL B C 1
ATOM 2592 O O . VAL B 1 155 ? 12.578 4.625 8.844 1 85.75 155 VAL B O 1
ATOM 2595 N N . ASN B 1 156 ? 13.203 6.645 8.047 1 79.94 156 ASN B N 1
ATOM 2596 C CA . ASN B 1 156 ? 13.43 7.207 9.367 1 79.94 156 ASN B CA 1
ATOM 2597 C C . ASN B 1 156 ? 12.211 7.988 9.859 1 79.94 156 ASN B C 1
ATOM 2599 O O . ASN B 1 156 ? 11.898 9.055 9.328 1 79.94 156 ASN B O 1
ATOM 2603 N N . GLU B 1 157 ? 11.438 7.516 10.797 1 75.06 157 GLU B N 1
ATOM 2604 C CA . GLU B 1 157 ? 10.211 8.156 11.258 1 75.06 157 GLU B CA 1
ATOM 2605 C C . GLU B 1 157 ? 10.508 9.352 12.156 1 75.06 157 GLU B C 1
ATOM 2607 O O . GLU B 1 157 ? 9.648 10.203 12.375 1 75.06 157 GLU B O 1
ATOM 2612 N N . LYS B 1 158 ? 11.742 9.461 12.766 1 72.19 158 LYS B N 1
ATOM 2613 C CA . LYS B 1 158 ? 12.148 10.633 13.539 1 72.19 158 LYS B CA 1
ATOM 2614 C C . LYS B 1 158 ? 13.211 11.438 12.797 1 72.19 158 LYS B C 1
ATOM 2616 O O . LYS B 1 158 ? 14.109 10.867 12.18 1 72.19 158 LYS B O 1
#

Radius of gyration: 19.51 Å; Cα contacts (8 Å, |Δi|>4): 652; chains: 2; bounding box: 42×60×44 Å

Sequence (316 aa):
MFREMRRFKQQITTEECKKVLKEEKRAAFSVIGDEGYPYTIPINFYYDEADNIIYFHGAKEGHKADAVNRCDKVCLTVWNQGFKKEGHWEWNPTSVVVFGKVKPVTENNIFEDRLRKLAAKYYPTTDEIEEEMERSASRTQLFAIKIEHMTGKLVNEKMFREMRRFKQQITTEECKKVLKEEKRAAFSVIGDEGYPYTIPINFYYDEADNIIYFHGAKEGHKADAVNRCDKVCLTVWNQGFKKEGHWEWNPTSVVVFGKVKPVTENNIFEDRLRKLAAKYYPTTDEIEEEMERSASRTQLFAIKIEHMTGKLVNEK

Secondary structure (DSSP, 8-state):
-PPPPSSGGGBPPHHHHHHHHHH-SEEEEEEE-GGG-EEEEEEE-EEETTTTEEEEEE-SSSHHHHHHHH--EEEEEEE---EE-TT---EE-EEEEEEEEEEE---HHHHHHHHHHHHHHH-S-HHHHHHHHHHHGGGPEEEEEEEEEEEEEE----/-PPPPSSGGGBPPHHHHHHHHHH-SEEEEEEE-GGG-EEEEEEE-EEETTTTEEEEEE-SSSHHHHHHHH--EEEEEEE---EE-TT---EE-EEEEEEEEEEE---HHHHHHHHHHHHHHH-S-HHHHHHHHHHHGGGPEEEEEEEEEEEEEE----

Nearest PDB structures (foldseek):
  2fg9-assembly1_A  TM=8.327E-01  e=5.423E-11  Bacteroides thetaiotaomicron VPI-5482
  5jab-assembly1_B  TM=8.363E-01  e=4.011E-07  Mycobacterium tuberculosis H37Rv
  5jab-assembly2_D  TM=7.675E-01  e=1.435E-07  Mycobacterium tuberculosis H37Rv
  2aq6-assembly1_B  TM=7.095E-01  e=6.333E-07  Mycobacterium tuberculosis
  2hq7-assembly1_B  TM=7.769E-01  e=1.383E-05  Clostridium acetobutylicum

Organism: Lachnospira eligens (strain ATCC 27750 / DSM 3376 / VPI C15-48 / C15-B4) (NCBI:txid515620)

Foldseek 3Di:
DDDDDPPVVFWDDPVVLVVQQAPDFKKWKWFQFPPRDIDIDIFGWHQDPVQRKIKGKDFCDDGVNVRCVVFFWIKIKGKDQADADVVGDDHWIKMKIFIFGKDWDDDPVCLVVRLLVSCVSPDDDPVVSVVCCVPPVVRMIMMMTRTDDMIMGTHDPD/DDDDDPPVVFWDDPVVLVVQQAPDFKKWKWFQFPPRDIDIDIFGWHQDPVQRKIKGKDFCDDGVNVRCVVFFWIKIKGKDQADADVPGDDHWIKMKIFIFGKDWDDDPVCLVVVQLVSCVSPDDDPVVSVVCCVPPSVRMIMMMTRTDDMIMGTHDPD

InterPro domains:
  IPR012349 FMN-binding split barrel [G3DSA:2.30.110.10] (3-158)
  IPR024747 Pyridoxamine 5'-phosphate oxidase-related [PF12900] (14-153)

=== Feature glossary ===
Legend for the data blocks above and below:

— What the protein is —

The amino-acid sequence is the protein's primary structure: the linear order of residues from the N-terminus to the C-terminus, written in one-letter code. Everything else here — the 3D coordinates, the secondary structure, the domain annotations — is ultimately a consequence of this string.

Functional annotations link the protein to curated databases. InterPro entries identify conserved domains and families by matching the sequence against member-database signatures (Pfam, PROSITE, CDD, …). Gene Ontology (GO) terms describe molecular function, biological process, and cellular component in a controlled vocabulary. CATH places the structure in a hierarchical fold classification (Class/Architecture/Topology/Homologous-superfamily). The organism is the source species.

— Where its atoms are —

Atomic coordinates in PDBx/mmCIF format — the same representation the Protein Data Bank distributes. Each line of the _atom_site loop places one backbone atom in Cartesian space (units: ångströms, origin: arbitrary).

The six renders are orthographic views along the three Cartesian axes in both directions. Representation (cartoon, sticks, or surface) and color scheme (sequence-rainbow or by-chain) vary across proteins so the training set covers all the common visualization conventions.

— Local backbone conformation —

Eight-state secondary structure (DSSP): H is the canonical α-helix, G the tighter 3₁₀-helix, I the wider π-helix; E/B are β-structure, T and S are turns and bends, and '-' is everything else. DSSP derives these from the pattern of main-chain N–H···O=C hydrogen bonds, not from the sequence.

Three-state secondary structure (P-SEA) collapses the eight DSSP classes into helix (a), strand (b), and coil (c). P-SEA assigns these from Cα geometry alone — distances and angles — without requiring backbone oxygens, so it works on any Cα trace.

φ (phi) and ψ (psi) are the two rotatable backbone dihedrals per residue: φ is the C(i-1)–N–Cα–C torsion, ψ is the N–Cα–C–N(i+1) torsion, both in degrees on (−180°, 180°]. α-helical residues cluster near (−60°, −45°); β-strand residues near (−120°, +130°). A Ramachandran plot is simply a scatter of (φ, ψ) for every residue.

— Global shape and packing —

The geometric summary reports three shape descriptors. Rg (radius of gyration) measures how spread out the Cα atoms are about their centre of mass; compact globular proteins have small Rg, elongated or unfolded ones large. Cα contacts (<8 Å, |i−j|>4) count long-range residue pairs in spatial proximity — high for tightly packed folds, near zero for rods or random coil. The bounding-box extents give the protein's footprint along x, y, z in Å.

SASA measures how much of the protein is reachable by solvent. It is computed by rolling a water-sized probe over the atomic surface and summing the exposed area (Å²). Per-residue SASA distinguishes core (buried, low SASA) from surface (exposed, high SASA) residues; total SASA is a whole-molecule size measure.

Plot images: a contact map (which residues are close in 3D, as an N×N binary image), a Ramachandran scatter (backbone torsion angles, revealing secondary-structure composition at a glance), and — for AlphaFold structures — a PAE heatmap (pairwise prediction confidence).

— Structural neighborhood —

A 3Di character summarizes, for each residue, the relative orientation of the Cα frame of its nearest spatial neighbor. Because it encodes fold topology rather than chemistry, 3Di alignments detect remote structural similarity that sequence alignment misses.

The Foldseek neighbor list gives the closest experimentally determined structures in the PDB, ranked by structural alignment. TM-score near 1 means near-identical fold; near 0.3 means only rough topology match. This is how one finds what a novel AlphaFold prediction most resembles in the solved-structure universe.

— Confidence and disorder —

For AlphaFold models, the B-factor field carries pLDDT — the model's own estimate of local accuracy on a 0–100 scale. Regions with pLDDT<50 should be treated as essentially unmodeled; they often correspond to intrinsically disordered segments.

Crystallographic B-factors measure how much each atom's electron density is smeared out, in Å². They rise in mobile loops and surface residues and fall in the buried interior. In AlphaFold models this column is repurposed to hold pLDDT instead.

Predicted Aligned Error (PAE) is an AlphaFold confidence matrix: entry (i, j) is the expected error in the position of residue j, in ångströms, when the prediction is superimposed on the true structure at residue i. Low PAE within a block of residues means that block is internally rigid and well-predicted; high PAE between two blocks means their relative placement is uncertain even if each block individually is confident.